Protein AF-A0A8J8FS14-F1 (afdb_monomer)

pLDDT: mean 73.99, std 25.63, range [26.72, 97.88]

Nearest PDB structures (foldseek):
  7yjm-assembly1_B  TM=4.238E-01  e=2.319E-01  Arabidopsis thaliana
  2cz4-assembly1_C  TM=5.062E-01  e=7.906E-01  Thermus thermophilus HB8
  2fy1-assembly1_A  TM=3.624E-01  e=6.186E-01  Homo sapiens
  7yjn-assembly1_B  TM=3.911E-01  e=4.282E-01  Arabidopsis thaliana
  7yjo-assembly1_B  TM=3.186E-01  e=5.147E-01  Arabidopsis thaliana

Mean predicted aligned error: 17.54 Å

Radius of gyration: 36.09 Å; Cα contacts (8 Å, |Δi|>4): 323; chains: 1; bounding box: 55×85×102 Å

Solvent-accessible surface area (backbone atoms only — not comparable to full-atom values): 15864 Å² total; per-residue (Å²): 142,72,80,63,49,80,47,80,48,78,85,54,89,53,24,76,79,54,45,50,70,30,64,95,46,92,59,44,28,16,38,40,29,23,36,99,42,26,26,65,32,71,44,76,50,46,46,48,70,38,74,50,63,48,91,47,44,36,30,36,37,40,41,35,48,53,59,47,50,71,74,70,67,66,52,74,70,40,76,57,84,91,69,84,70,52,72,68,56,52,49,49,53,51,52,52,52,50,34,53,44,40,51,53,48,47,52,51,51,52,56,47,36,73,72,70,69,55,56,55,45,75,46,72,42,86,88,81,35,44,34,37,32,26,60,87,38,30,64,62,53,50,50,52,48,41,70,75,51,39,85,27,42,46,77,43,84,39,75,50,96,87,51,99,54,83,74,21,37,33,52,42,77,71,32,64,65,60,48,53,54,51,68,75,62,66,68,77,82,79,71,86,78,78,84,75,83,80,74,87,83,84,80,85,81,90,83,87,83,84,88,84,86,88,87,84,89,85,90,83,90,85,88,84,89,81,89,82,88,83,86,85,90,87,78,89,88,85,86,86,90,84,89,84,90,89,82,91,134

Secondary structure (DSSP, 8-state):
----EEEE----S-GGGG-EE-TT-SS-EEEEEEETTEEEEEEEEE-TT-EE--SS--SEEEEEETTHHHHHT--TT-B---PPPPHHHHHHHHHHHHHHHHHHHHHHHHHHHHHHT--EEEEE-TTT--EEEEETTHHHHHHHHHHHHGGGEEEEEE--TTSSSS-EEEEEES-HHHHHHHHTT------------PPP-------------------------------------------------

Sequence (249 aa):
DGEGLVLVTPPTDNRWRCCIHTFFMRFPIDVLFVREGEVVDLVEGLKPWRFYVPDEPAEIIVELPEGTVESTGTEVGDRIDVVKGSLDSELAVRILNRKLVTRKLANAIMSALVKSGLQGEVYYNKDTGCIHIAGEDKYIVADTIKEVFGDAVEVIEGRAKMLTDDHSLVVIVKDAHSVMKQLGQVKPARKLVHRQEPKPVRWGRSRGGKGTDESGGKTEEGGGSAEGRGSDDNRRERGGNGRSSGGNE

Structure (mmCIF, N/CA/C/O backbone):
data_AF-A0A8J8FS14-F1
#
_entry.id   AF-A0A8J8FS14-F1
#
loop_
_atom_site.group_PDB
_atom_site.id
_atom_site.type_symbol
_atom_site.label_atom_id
_atom_site.label_alt_id
_atom_site.label_comp_id
_atom_site.label_asym_id
_atom_site.label_entity_id
_atom_site.label_seq_id
_atom_site.pdbx_PDB_ins_code
_atom_site.Cartn_x
_atom_site.Cartn_y
_atom_site.Cartn_z
_atom_site.occupancy
_atom_site.B_iso_or_equiv
_atom_site.auth_seq_id
_atom_site.auth_comp_id
_atom_site.auth_asym_id
_atom_site.auth_atom_id
_atom_site.pdbx_PDB_model_num
ATOM 1 N N . ASP A 1 1 ? -3.705 5.579 -16.703 1.00 44.53 1 ASP A N 1
ATOM 2 C CA . ASP A 1 1 ? -3.697 5.854 -15.249 1.00 44.53 1 ASP A CA 1
ATOM 3 C C . ASP A 1 1 ? -3.412 4.572 -14.482 1.00 44.53 1 ASP A C 1
ATOM 5 O O . ASP A 1 1 ? -4.330 3.896 -14.033 1.00 44.53 1 ASP A O 1
ATOM 9 N N . GLY A 1 2 ? -2.142 4.173 -14.426 1.00 64.62 2 GLY A N 1
ATOM 10 C CA . GLY A 1 2 ? -1.715 2.950 -13.747 1.00 64.62 2 GLY A CA 1
ATOM 11 C C . GLY A 1 2 ? -0.897 3.305 -12.515 1.00 64.62 2 GLY A C 1
ATOM 12 O O . GLY A 1 2 ? 0.130 3.966 -12.634 1.00 64.62 2 GLY A O 1
ATOM 13 N N . GLU A 1 3 ? -1.356 2.901 -11.331 1.00 79.38 3 GLU A N 1
ATOM 14 C CA . GLU A 1 3 ? -0.493 2.875 -10.148 1.00 79.38 3 GLU A CA 1
ATOM 15 C C . GLU A 1 3 ? 0.554 1.768 -10.341 1.00 79.38 3 GLU A C 1
ATOM 17 O O . GLU A 1 3 ? 0.212 0.659 -10.750 1.00 79.38 3 GLU A O 1
ATOM 22 N N . GLY A 1 4 ? 1.820 2.067 -10.051 1.00 86.25 4 GLY A N 1
ATOM 23 C CA . GLY A 1 4 ? 2.944 1.147 -10.220 1.00 86.25 4 GLY A CA 1
ATOM 24 C C . GLY A 1 4 ? 3.982 1.301 -9.111 1.00 86.25 4 GLY A C 1
ATOM 25 O O . GLY A 1 4 ? 3.875 2.192 -8.261 1.00 86.25 4 GLY A O 1
ATOM 26 N N . LEU A 1 5 ? 4.987 0.429 -9.108 1.00 91.25 5 LEU A N 1
ATOM 27 C CA . LEU A 1 5 ? 6.090 0.462 -8.148 1.00 91.25 5 LEU A CA 1
ATOM 28 C C . LEU A 1 5 ? 7.389 0.839 -8.856 1.00 91.25 5 LEU A C 1
ATOM 30 O O . LEU A 1 5 ? 7.742 0.254 -9.871 1.00 91.25 5 LEU A O 1
ATOM 34 N N . VAL A 1 6 ? 8.123 1.794 -8.285 1.00 92.00 6 VAL A N 1
ATOM 35 C CA . VAL A 1 6 ? 9.467 2.157 -8.746 1.00 92.00 6 VAL A CA 1
ATOM 36 C C . VAL A 1 6 ? 10.481 1.614 -7.748 1.00 92.00 6 VAL A C 1
ATOM 38 O O . VAL A 1 6 ? 10.517 2.039 -6.590 1.00 92.00 6 VAL A O 1
ATOM 41 N N . LEU A 1 7 ? 11.310 0.675 -8.193 1.00 92.69 7 LEU A N 1
ATOM 42 C CA . LEU A 1 7 ? 12.431 0.138 -7.431 1.00 92.69 7 LEU A CA 1
ATOM 43 C C . LEU A 1 7 ? 13.712 0.820 -7.904 1.00 92.69 7 LEU A C 1
ATOM 45 O O . LEU A 1 7 ? 14.080 0.720 -9.070 1.00 92.69 7 LEU A O 1
ATOM 49 N N . VAL A 1 8 ? 14.403 1.501 -6.991 1.00 92.00 8 VAL A N 1
ATOM 50 C CA . VAL A 1 8 ? 15.691 2.144 -7.277 1.00 92.00 8 VAL A CA 1
ATOM 51 C C . VAL A 1 8 ? 16.803 1.287 -6.695 1.00 92.00 8 VAL A C 1
ATOM 53 O O . VAL A 1 8 ? 16.823 1.005 -5.493 1.00 92.00 8 VAL A O 1
ATOM 56 N N . THR A 1 9 ? 17.735 0.874 -7.545 1.00 86.38 9 THR A N 1
ATOM 57 C CA . THR A 1 9 ? 18.894 0.068 -7.166 1.00 86.38 9 THR A CA 1
ATOM 58 C C . THR A 1 9 ? 20.182 0.888 -7.304 1.00 86.38 9 THR A C 1
ATOM 60 O O . THR A 1 9 ? 20.254 1.785 -8.142 1.00 86.38 9 THR A O 1
ATOM 63 N N . PRO A 1 10 ? 21.218 0.643 -6.476 1.00 87.06 10 PRO A N 1
ATOM 64 C CA . PRO A 1 10 ? 22.504 1.312 -6.653 1.00 87.06 10 PRO A CA 1
ATOM 65 C C . PRO A 1 10 ? 23.131 0.953 -8.011 1.00 87.06 10 PRO A C 1
ATOM 67 O O . PRO A 1 10 ? 23.118 -0.241 -8.339 1.00 87.06 10 PRO A O 1
ATOM 70 N N . PRO A 1 11 ? 23.751 1.916 -8.725 1.00 83.88 11 PRO A N 1
ATOM 71 C CA . PRO A 1 11 ? 24.381 1.677 -10.021 1.00 83.88 11 PRO A CA 1
ATOM 72 C C . PRO A 1 11 ? 25.331 0.482 -10.003 1.00 83.88 11 PRO A C 1
ATOM 74 O O . PRO A 1 11 ? 26.133 0.305 -9.077 1.00 83.88 11 PRO A O 1
ATOM 77 N N . THR A 1 12 ? 25.215 -0.379 -11.009 1.00 86.19 12 THR A N 1
ATOM 78 C CA . THR A 1 12 ? 25.999 -1.608 -11.114 1.00 86.19 12 THR A CA 1
ATOM 79 C C . THR A 1 12 ? 26.010 -2.119 -12.546 1.00 86.19 12 THR A C 1
ATOM 81 O O . THR A 1 12 ? 24.987 -2.097 -13.215 1.00 86.19 12 THR A O 1
ATOM 84 N N . ASP A 1 13 ? 27.143 -2.665 -12.984 1.00 89.50 13 ASP A N 1
ATOM 85 C CA . ASP A 1 13 ? 27.244 -3.347 -14.282 1.00 89.50 13 ASP A CA 1
ATOM 86 C C . ASP A 1 13 ? 26.810 -4.823 -14.218 1.00 89.50 13 ASP A C 1
ATOM 88 O O . ASP A 1 13 ? 26.904 -5.560 -15.196 1.00 89.50 13 ASP A O 1
ATOM 92 N N . ASN A 1 14 ? 26.348 -5.299 -13.057 1.00 91.94 14 ASN A N 1
ATOM 93 C CA . ASN A 1 14 ? 25.894 -6.673 -12.891 1.00 91.94 14 ASN A CA 1
ATOM 94 C C . ASN A 1 14 ? 24.368 -6.772 -13.034 1.00 91.94 14 ASN A C 1
ATOM 96 O O . ASN A 1 14 ? 23.641 -6.564 -12.059 1.00 91.94 14 ASN A O 1
ATOM 100 N N . ARG A 1 15 ? 23.898 -7.195 -14.216 1.00 91.94 15 ARG A N 1
ATOM 101 C CA . ARG A 1 15 ? 22.467 -7.374 -14.540 1.00 91.94 15 ARG A CA 1
ATOM 102 C C . ARG A 1 15 ? 21.699 -8.321 -13.608 1.00 91.94 15 ARG A C 1
ATOM 104 O O . ARG A 1 15 ? 20.487 -8.230 -13.471 1.00 91.94 15 ARG A O 1
ATOM 111 N N . TRP A 1 16 ? 22.382 -9.211 -12.887 1.00 91.62 16 TRP A N 1
ATOM 112 C CA . TRP A 1 16 ? 21.721 -10.080 -11.905 1.00 91.62 16 TRP A CA 1
ATOM 113 C C . TRP A 1 16 ? 21.220 -9.320 -10.672 1.00 91.62 16 TRP A C 1
ATOM 115 O O . TRP A 1 16 ? 20.347 -9.813 -9.960 1.00 91.62 16 TRP A O 1
ATOM 125 N N . ARG A 1 17 ? 21.756 -8.123 -10.395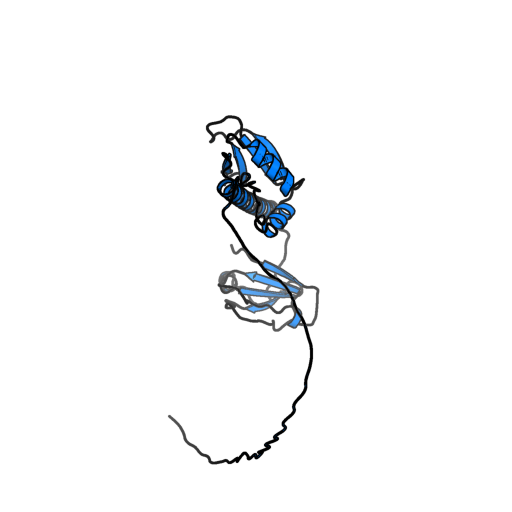 1.00 90.50 17 ARG A N 1
ATOM 126 C CA . ARG A 1 17 ? 21.334 -7.306 -9.245 1.00 90.50 17 ARG A CA 1
ATOM 127 C C . ARG A 1 17 ? 20.000 -6.595 -9.465 1.00 90.50 17 ARG A C 1
ATOM 129 O O . ARG A 1 17 ? 19.389 -6.201 -8.478 1.00 90.50 17 ARG A O 1
ATOM 136 N N . CYS A 1 18 ? 19.554 -6.470 -10.711 1.00 92.69 18 CYS A N 1
ATOM 137 C CA . CYS A 1 18 ? 18.253 -5.919 -11.083 1.00 92.69 18 CYS A CA 1
ATOM 138 C C . CYS A 1 18 ? 17.264 -7.012 -11.521 1.00 92.69 18 CYS A C 1
ATOM 140 O O . CYS A 1 18 ? 16.293 -6.725 -12.208 1.00 92.69 18 CYS A O 1
ATOM 142 N N . CYS A 1 19 ? 17.480 -8.272 -11.128 1.00 93.19 19 CYS A N 1
ATOM 143 C CA . CYS A 1 19 ? 16.496 -9.319 -11.382 1.00 93.19 19 CYS A CA 1
ATOM 144 C C . CYS A 1 19 ? 15.209 -9.104 -10.576 1.00 93.19 19 CYS A C 1
ATOM 146 O O . CYS A 1 19 ? 15.226 -8.600 -9.450 1.00 93.19 19 CYS A O 1
ATOM 148 N N . ILE A 1 20 ? 14.099 -9.562 -11.143 1.00 95.00 20 ILE A N 1
ATOM 149 C CA . ILE A 1 20 ? 12.787 -9.537 -10.505 1.00 95.00 20 ILE A CA 1
ATOM 150 C C . ILE A 1 20 ? 12.212 -10.942 -10.417 1.00 95.00 20 ILE A C 1
ATOM 152 O O . ILE A 1 20 ? 12.486 -11.823 -11.238 1.00 95.00 20 ILE A O 1
ATOM 156 N N . HIS A 1 21 ? 11.357 -11.146 -9.423 1.00 94.94 21 HIS A N 1
ATOM 157 C CA . HIS A 1 21 ? 10.536 -12.338 -9.332 1.00 94.94 21 HIS A CA 1
ATOM 158 C C . HIS A 1 21 ? 9.084 -11.959 -9.080 1.00 94.94 21 HIS A C 1
ATOM 160 O O . HIS A 1 21 ? 8.784 -11.056 -8.306 1.00 94.94 21 HIS A O 1
ATOM 166 N N . THR A 1 22 ? 8.169 -12.749 -9.619 1.00 95.62 22 THR A N 1
ATOM 167 C CA . THR A 1 22 ? 6.728 -12.629 -9.364 1.00 95.62 22 THR A CA 1
ATOM 168 C C . THR A 1 22 ? 6.224 -13.756 -8.454 1.00 95.62 22 THR A C 1
ATOM 170 O O . THR A 1 22 ? 5.056 -14.157 -8.502 1.00 95.62 22 THR A O 1
ATOM 173 N N . PHE A 1 23 ? 7.100 -14.329 -7.615 1.00 96.50 23 PHE A N 1
ATOM 174 C CA . PHE A 1 23 ? 6.690 -15.289 -6.586 1.00 96.50 23 PHE A CA 1
ATOM 175 C C . PHE A 1 23 ? 5.648 -14.661 -5.654 1.00 96.50 23 PHE A C 1
ATOM 177 O O . PHE A 1 23 ? 5.743 -13.491 -5.298 1.00 96.50 23 PHE A O 1
ATOM 184 N N . PHE A 1 24 ? 4.650 -15.453 -5.255 1.00 93.81 24 PHE A N 1
ATOM 185 C CA . PHE A 1 24 ? 3.531 -15.031 -4.397 1.00 93.81 24 PHE A CA 1
ATOM 186 C C . PHE A 1 24 ? 2.563 -13.996 -5.004 1.00 93.81 24 PHE A C 1
ATOM 188 O O . PHE A 1 24 ? 1.577 -13.645 -4.353 1.00 93.81 24 PHE A O 1
ATOM 195 N N . MET A 1 25 ? 2.773 -13.556 -6.248 1.00 94.06 25 MET A N 1
ATOM 196 C CA . MET A 1 25 ? 1.808 -12.724 -6.971 1.00 94.06 25 MET A CA 1
ATOM 197 C C . MET A 1 25 ? 0.657 -13.570 -7.529 1.00 94.06 25 MET A C 1
ATOM 199 O O . MET A 1 25 ? 0.777 -14.780 -7.730 1.00 94.06 25 MET A O 1
ATOM 203 N N . ARG A 1 26 ? -0.495 -12.933 -7.764 1.00 95.62 26 ARG A N 1
ATOM 204 C CA . ARG A 1 26 ? -1.699 -13.570 -8.339 1.00 95.62 26 ARG A CA 1
ATOM 205 C C . ARG A 1 26 ? -2.114 -12.976 -9.685 1.00 95.62 26 ARG A C 1
ATOM 207 O O . ARG A 1 26 ? -3.089 -13.443 -10.261 1.00 95.62 26 ARG A O 1
ATOM 214 N N . PHE A 1 27 ? -1.403 -11.958 -10.147 1.00 94.56 27 PHE A N 1
ATOM 215 C CA . PHE A 1 27 ? -1.669 -11.222 -11.374 1.00 94.56 27 PHE A CA 1
ATOM 216 C C . PHE A 1 27 ? -0.342 -10.978 -12.113 1.00 94.56 27 PHE A C 1
ATOM 218 O O . PHE A 1 27 ? 0.700 -10.925 -11.451 1.00 94.56 27 PHE A O 1
ATOM 225 N N . PRO A 1 28 ? -0.365 -10.921 -13.452 1.00 96.81 28 PRO A N 1
ATOM 226 C CA . PRO A 1 28 ? 0.782 -10.519 -14.261 1.00 96.81 28 PRO A CA 1
ATOM 227 C C . PRO A 1 28 ? 1.050 -9.012 -14.148 1.00 96.81 28 PRO A C 1
ATOM 229 O O . PRO A 1 28 ? 0.157 -8.249 -13.776 1.00 96.81 28 PRO A O 1
ATOM 232 N N . ILE A 1 29 ? 2.274 -8.601 -14.468 1.00 96.75 29 ILE A N 1
ATOM 233 C CA . ILE A 1 29 ? 2.701 -7.196 -14.491 1.00 96.75 29 ILE A CA 1
ATOM 234 C C . ILE A 1 29 ? 3.527 -6.915 -15.739 1.00 96.75 29 ILE A C 1
ATOM 236 O O . ILE A 1 29 ? 4.225 -7.807 -16.218 1.00 96.75 29 ILE A O 1
ATOM 240 N N . ASP A 1 30 ? 3.498 -5.680 -16.214 1.00 97.38 30 ASP A N 1
ATOM 241 C CA . ASP A 1 30 ? 4.519 -5.202 -17.140 1.00 97.38 30 ASP A CA 1
ATOM 242 C C . ASP A 1 30 ? 5.700 -4.660 -16.334 1.00 97.38 30 ASP A C 1
ATOM 244 O O . ASP A 1 30 ? 5.512 -4.127 -15.235 1.00 97.38 30 ASP A O 1
ATOM 248 N N . VAL A 1 31 ? 6.920 -4.784 -16.854 1.00 97.44 31 VAL A N 1
ATOM 249 C CA . VAL A 1 31 ? 8.108 -4.243 -16.190 1.00 97.44 31 VAL A CA 1
ATOM 250 C C . VAL A 1 31 ? 9.028 -3.547 -17.174 1.00 97.44 31 VAL A C 1
ATOM 252 O O . VAL A 1 31 ? 9.361 -4.108 -18.212 1.00 97.44 31 VAL A O 1
ATOM 255 N N . LEU A 1 32 ? 9.475 -2.348 -16.803 1.00 97.38 32 LEU A N 1
ATOM 256 C CA . LEU A 1 32 ? 10.505 -1.592 -17.509 1.00 97.38 32 LEU A CA 1
ATOM 257 C C . LEU A 1 32 ? 11.802 -1.601 -16.702 1.00 97.38 32 LEU A C 1
ATOM 259 O O . LEU A 1 32 ? 11.791 -1.354 -15.493 1.00 97.38 32 LEU A O 1
ATOM 263 N N . PHE A 1 33 ? 12.919 -1.825 -17.380 1.00 97.19 33 PHE A N 1
ATOM 264 C CA . PHE A 1 33 ? 14.265 -1.718 -16.834 1.00 97.19 33 PHE A CA 1
ATOM 265 C C . PHE A 1 33 ? 14.928 -0.483 -17.426 1.00 97.19 33 PHE A C 1
ATOM 267 O O . PHE A 1 33 ? 15.013 -0.341 -18.641 1.00 97.19 33 PHE A O 1
ATOM 274 N N . VAL A 1 34 ? 15.386 0.422 -16.566 1.00 95.81 34 VAL A N 1
ATOM 275 C CA . VAL A 1 34 ? 15.867 1.746 -16.964 1.00 95.81 34 VAL A CA 1
ATOM 276 C C . VAL A 1 34 ? 17.275 1.981 -16.435 1.00 95.81 34 VAL A C 1
ATOM 278 O O . VAL A 1 34 ? 17.551 1.766 -15.249 1.00 95.81 34 VAL A O 1
ATOM 281 N N . ARG A 1 35 ? 18.162 2.472 -17.298 1.00 94.88 35 ARG A N 1
ATOM 282 C CA . ARG A 1 35 ? 19.535 2.871 -16.967 1.00 94.88 35 ARG A CA 1
ATOM 283 C C . ARG A 1 35 ? 19.796 4.258 -17.529 1.00 94.88 35 ARG A C 1
ATOM 285 O O . ARG A 1 35 ? 19.468 4.514 -18.678 1.00 94.88 35 ARG A O 1
ATOM 292 N N . GLU A 1 36 ? 20.344 5.163 -16.716 1.00 92.94 36 GLU A N 1
ATOM 293 C CA . GLU A 1 36 ? 20.643 6.542 -17.149 1.00 92.94 36 GLU A CA 1
ATOM 294 C C . GLU A 1 36 ? 19.432 7.276 -17.778 1.00 92.94 36 GLU A C 1
ATOM 296 O O . GLU A 1 36 ? 19.572 8.169 -18.617 1.00 92.94 36 GLU A O 1
ATOM 301 N N . GLY A 1 37 ? 18.221 6.907 -17.343 1.00 92.19 37 GLY A N 1
ATOM 302 C CA . GLY A 1 37 ? 16.961 7.457 -17.841 1.00 92.19 37 GLY A CA 1
ATOM 303 C C . GLY A 1 37 ? 16.477 6.870 -19.169 1.00 92.19 37 GLY A C 1
ATOM 304 O O . GLY A 1 37 ? 15.520 7.401 -19.714 1.00 92.19 37 GLY A O 1
ATOM 305 N N . GLU A 1 38 ? 17.091 5.810 -19.692 1.00 96.50 38 GLU A N 1
ATOM 306 C CA . GLU A 1 38 ? 16.685 5.112 -20.919 1.00 96.50 38 GLU A CA 1
ATOM 307 C C . GLU A 1 38 ? 16.178 3.697 -20.608 1.00 96.50 38 GLU A C 1
ATOM 309 O O . GLU A 1 38 ? 16.756 3.006 -19.767 1.00 96.50 38 GLU A O 1
ATOM 314 N N . VAL A 1 39 ? 15.096 3.263 -21.260 1.00 97.62 39 VAL A N 1
ATOM 315 C CA . VAL A 1 39 ? 14.567 1.896 -21.180 1.00 97.62 39 VAL A CA 1
ATOM 316 C C . VAL A 1 39 ? 15.540 0.966 -21.893 1.00 97.62 39 VAL A C 1
ATOM 318 O O . VAL A 1 39 ? 15.645 0.991 -23.114 1.00 97.62 39 VAL A O 1
ATOM 321 N N . VAL A 1 40 ? 16.248 0.138 -21.132 1.00 96.88 40 VAL A N 1
ATOM 322 C CA . VAL A 1 40 ? 17.243 -0.806 -21.662 1.00 96.88 40 VAL A CA 1
ATOM 323 C C . VAL A 1 40 ? 16.677 -2.204 -21.887 1.00 96.88 40 VAL A C 1
ATOM 325 O O . VAL A 1 40 ? 17.242 -2.974 -22.654 1.00 96.88 40 VAL A O 1
ATOM 328 N N . ASP A 1 41 ? 15.573 -2.534 -21.219 1.00 97.75 41 ASP A N 1
ATOM 329 C CA . ASP A 1 41 ? 14.838 -3.786 -21.394 1.00 97.75 41 ASP A CA 1
ATOM 330 C C . ASP A 1 41 ? 13.393 -3.605 -20.900 1.00 97.75 41 ASP A C 1
ATOM 332 O O . ASP A 1 41 ? 13.116 -2.747 -20.053 1.00 97.75 41 ASP A O 1
ATOM 336 N N . LEU A 1 42 ? 12.465 -4.415 -21.403 1.00 97.50 42 LEU A N 1
ATOM 337 C CA . LEU A 1 42 ? 11.085 -4.457 -20.936 1.00 97.50 42 LEU A CA 1
ATOM 338 C C . LEU A 1 42 ? 10.475 -5.851 -21.084 1.00 97.50 42 LEU A C 1
ATOM 340 O O . LEU A 1 42 ? 10.852 -6.638 -21.948 1.00 97.50 42 LEU A O 1
ATOM 344 N N . VAL A 1 43 ? 9.493 -6.153 -20.238 1.00 97.50 43 VAL A N 1
ATOM 345 C CA . VAL A 1 43 ? 8.704 -7.383 -20.333 1.00 97.50 43 VAL A CA 1
ATOM 346 C C . VAL A 1 43 ? 7.229 -7.082 -20.119 1.00 97.50 43 VAL A C 1
ATOM 348 O O . VAL A 1 43 ? 6.831 -6.547 -19.087 1.00 97.50 43 VAL A O 1
ATOM 351 N N . GLU A 1 44 ? 6.412 -7.464 -21.093 1.00 97.25 44 GLU A N 1
ATOM 352 C CA . GLU A 1 44 ? 4.957 -7.347 -21.035 1.00 97.25 44 GLU A CA 1
ATOM 353 C C . GLU A 1 44 ? 4.337 -8.604 -20.413 1.00 97.25 44 GLU A C 1
ATOM 355 O O . GLU A 1 44 ? 4.744 -9.736 -20.707 1.00 97.25 44 GLU A O 1
ATOM 360 N N . GLY A 1 45 ? 3.345 -8.424 -19.541 1.00 96.81 45 GLY A N 1
ATOM 361 C CA . GLY A 1 45 ? 2.546 -9.515 -18.984 1.00 96.81 45 GLY A CA 1
ATOM 362 C C . GLY A 1 45 ? 3.364 -10.595 -18.263 1.00 96.81 45 GLY A C 1
ATOM 363 O O . GLY A 1 45 ? 3.069 -11.794 -18.379 1.00 96.81 45 GLY A O 1
ATOM 364 N N . LEU A 1 46 ? 4.399 -10.210 -17.506 1.00 97.44 46 LEU A N 1
ATOM 365 C CA . LEU A 1 46 ? 5.221 -11.131 -16.725 1.00 97.44 46 LEU A CA 1
ATOM 366 C C . LEU A 1 46 ? 4.350 -11.891 -15.720 1.00 97.44 46 LEU A C 1
ATOM 368 O O . LEU A 1 46 ? 3.918 -11.377 -14.687 1.00 97.44 46 LEU A O 1
ATOM 372 N N . LYS A 1 47 ? 4.094 -13.161 -16.038 1.00 97.88 47 LYS A N 1
ATOM 373 C CA . LYS A 1 47 ? 3.146 -14.005 -15.305 1.00 97.88 47 LYS A CA 1
ATOM 374 C C . LYS A 1 47 ? 3.589 -14.259 -13.860 1.00 97.88 47 LYS A C 1
ATOM 376 O O . LYS A 1 47 ? 4.789 -14.280 -13.586 1.00 97.88 47 LYS A O 1
ATOM 381 N N . PRO A 1 48 ? 2.647 -14.561 -12.947 1.00 97.56 48 PRO A N 1
ATOM 382 C CA . PRO A 1 48 ? 2.961 -15.052 -11.610 1.00 97.56 48 PRO A CA 1
ATOM 383 C C . PRO A 1 48 ? 3.924 -16.242 -11.601 1.00 97.56 48 PRO A C 1
ATOM 385 O O . PRO A 1 48 ? 3.899 -17.082 -12.504 1.00 97.56 48 PRO A O 1
ATOM 388 N N . TRP A 1 49 ? 4.705 -16.360 -10.525 1.00 97.25 49 TRP A N 1
ATOM 389 C CA . TRP A 1 49 ? 5.662 -17.454 -10.304 1.00 97.25 49 TRP A CA 1
ATOM 390 C C . TRP A 1 49 ? 6.778 -17.544 -11.353 1.00 97.25 49 TRP A C 1
ATOM 392 O O . TRP A 1 49 ? 7.266 -18.631 -11.677 1.00 97.25 49 TRP A O 1
ATOM 402 N N . ARG A 1 50 ? 7.187 -16.394 -11.886 1.00 97.62 50 ARG A N 1
ATOM 403 C CA . ARG A 1 50 ? 8.299 -16.258 -12.824 1.00 97.62 50 ARG A CA 1
ATOM 404 C C . ARG A 1 50 ? 9.456 -15.502 -12.198 1.00 97.62 50 ARG A C 1
ATOM 406 O O . ARG A 1 50 ? 9.327 -14.837 -11.174 1.00 97.62 50 ARG A O 1
ATOM 413 N N . PHE A 1 51 ? 10.598 -15.663 -12.841 1.00 96.06 51 PHE A N 1
ATOM 414 C CA . PHE A 1 51 ? 11.827 -14.955 -12.558 1.00 96.06 51 PHE A CA 1
ATOM 415 C C . PHE A 1 51 ? 12.306 -14.362 -13.877 1.00 96.06 51 PHE A C 1
ATOM 417 O O . PHE A 1 51 ? 12.247 -15.054 -14.897 1.00 96.06 51 PHE A O 1
ATOM 424 N N . TYR A 1 52 ? 12.739 -13.108 -13.852 1.00 97.19 52 TYR A N 1
ATOM 425 C CA . TYR A 1 52 ? 13.242 -12.410 -15.026 1.00 97.19 52 TYR A CA 1
ATOM 426 C C . TYR A 1 52 ? 14.527 -11.668 -14.671 1.00 97.19 52 TYR A C 1
ATOM 428 O O . TYR A 1 52 ? 14.643 -11.064 -13.602 1.00 97.19 52 TYR A O 1
ATOM 436 N N . VAL A 1 53 ? 15.501 -11.752 -15.568 1.00 96.62 53 VAL A N 1
ATOM 437 C CA . VAL A 1 53 ? 16.779 -11.049 -15.470 1.00 96.62 53 VAL A CA 1
ATOM 438 C C . VAL A 1 53 ? 16.884 -10.221 -16.730 1.00 96.62 53 VAL A C 1
ATOM 440 O O . VAL A 1 53 ? 16.811 -10.825 -17.800 1.00 96.62 53 VAL A O 1
ATOM 443 N N . PRO A 1 54 ? 17.063 -8.900 -16.617 1.00 95.88 54 PRO A N 1
ATOM 444 C CA . PRO A 1 54 ? 17.148 -8.075 -17.799 1.00 95.88 54 PRO A CA 1
ATOM 445 C C . PRO A 1 54 ? 18.409 -8.376 -18.600 1.00 95.88 54 PRO A C 1
ATOM 447 O O . PRO A 1 54 ? 19.411 -8.876 -18.062 1.00 95.88 54 PRO A O 1
ATOM 450 N N . ASP A 1 55 ? 18.354 -8.091 -19.894 1.00 93.19 55 ASP A N 1
ATOM 451 C CA . ASP A 1 55 ? 19.493 -8.288 -20.791 1.00 93.19 55 ASP A CA 1
ATOM 452 C C . ASP A 1 55 ? 20.642 -7.320 -20.478 1.00 93.19 55 ASP A C 1
ATOM 454 O O . ASP A 1 55 ? 21.807 -7.729 -20.474 1.00 93.19 55 ASP A O 1
ATOM 458 N N . GLU A 1 56 ? 20.312 -6.096 -20.066 1.00 92.94 56 GLU A N 1
ATOM 459 C CA . GLU A 1 56 ? 21.252 -5.063 -19.627 1.00 92.94 56 GLU A CA 1
ATOM 460 C C . GLU A 1 56 ? 21.080 -4.725 -18.131 1.00 92.94 56 GLU A C 1
ATOM 462 O O . GLU A 1 56 ? 19.993 -4.879 -17.563 1.00 92.94 56 GLU A O 1
ATOM 467 N N . PRO A 1 57 ? 22.135 -4.256 -17.439 1.00 94.31 57 PRO A N 1
ATOM 468 C CA . PRO A 1 57 ? 22.000 -3.731 -16.087 1.00 94.31 57 PRO A CA 1
ATOM 469 C C . PRO A 1 57 ? 21.068 -2.517 -16.052 1.00 94.31 57 PRO A C 1
ATOM 471 O O . PRO A 1 57 ? 21.097 -1.679 -16.947 1.00 94.31 57 PRO A O 1
ATOM 474 N N . ALA A 1 58 ? 20.289 -2.393 -14.981 1.00 94.81 58 ALA A N 1
ATOM 475 C CA . ALA A 1 58 ? 19.352 -1.295 -14.782 1.00 94.81 58 ALA A CA 1
ATOM 476 C C . ALA A 1 58 ? 19.512 -0.687 -13.391 1.00 94.81 58 ALA A C 1
ATOM 478 O O . ALA A 1 58 ? 19.870 -1.371 -12.431 1.00 94.81 58 ALA A O 1
ATOM 479 N N . GLU A 1 59 ? 19.226 0.605 -13.291 1.00 94.62 59 GLU A N 1
ATOM 480 C CA . GLU A 1 59 ? 19.281 1.384 -12.051 1.00 94.62 59 GLU A CA 1
ATOM 481 C C . GLU A 1 59 ? 17.881 1.587 -11.473 1.00 94.62 59 GLU A C 1
ATOM 483 O O . GLU A 1 59 ? 17.707 1.668 -10.255 1.00 94.62 59 GLU A O 1
ATOM 488 N N . ILE A 1 60 ? 16.872 1.617 -12.343 1.00 95.00 60 ILE A N 1
ATOM 489 C CA . ILE A 1 60 ? 15.467 1.785 -11.995 1.00 95.00 60 ILE A CA 1
ATOM 490 C C . ILE A 1 60 ? 14.671 0.646 -12.634 1.00 95.00 60 ILE A C 1
ATOM 492 O O . ILE A 1 60 ? 14.858 0.324 -13.805 1.00 95.00 60 ILE A O 1
ATOM 496 N N . ILE A 1 61 ? 13.776 0.040 -11.859 1.00 96.19 61 ILE A N 1
ATOM 497 C CA . ILE A 1 61 ? 12.827 -0.972 -12.327 1.00 96.19 61 ILE A CA 1
ATOM 498 C C . ILE A 1 61 ? 11.425 -0.428 -12.064 1.00 96.19 61 ILE A C 1
ATOM 500 O O . ILE A 1 61 ? 11.115 -0.061 -10.927 1.00 96.19 61 ILE A O 1
ATOM 504 N N . VAL A 1 62 ? 10.596 -0.346 -13.101 1.00 95.69 62 VAL A N 1
ATOM 505 C CA . VAL A 1 62 ? 9.227 0.177 -13.015 1.00 95.69 62 VAL A CA 1
ATOM 506 C C . VAL A 1 62 ? 8.252 -0.970 -13.230 1.00 95.69 62 VAL A C 1
ATOM 508 O O . VAL A 1 62 ? 8.117 -1.462 -14.345 1.00 95.69 62 VAL A O 1
ATOM 511 N N . GLU A 1 63 ? 7.581 -1.400 -12.165 1.00 96.25 63 GLU A N 1
ATOM 512 C CA . GLU A 1 63 ? 6.498 -2.383 -12.229 1.00 96.25 63 GLU A CA 1
ATOM 513 C C . GLU A 1 63 ? 5.176 -1.670 -12.513 1.00 96.25 63 GLU A C 1
ATOM 515 O O . GLU A 1 63 ? 4.792 -0.735 -11.801 1.00 96.25 63 GLU A O 1
ATOM 520 N N . LEU A 1 64 ? 4.467 -2.133 -13.536 1.00 95.50 64 LEU A N 1
ATOM 521 C CA . LEU A 1 64 ? 3.237 -1.541 -14.041 1.00 95.50 64 LEU A CA 1
ATOM 522 C C . LEU A 1 64 ? 2.132 -2.607 -14.140 1.00 95.50 64 LEU A C 1
ATOM 524 O O . LEU A 1 64 ? 2.419 -3.803 -14.252 1.00 95.50 64 LEU A O 1
ATOM 528 N N . PRO A 1 65 ? 0.849 -2.208 -14.111 1.00 95.88 65 PRO A N 1
ATOM 529 C CA . PRO A 1 65 ? -0.244 -3.107 -14.466 1.00 95.88 65 PRO A CA 1
ATOM 530 C C . PRO A 1 65 ? -0.040 -3.709 -15.866 1.00 95.88 65 PRO A C 1
ATOM 532 O O . PRO A 1 65 ? 0.440 -3.012 -16.758 1.00 95.88 65 PRO A O 1
ATOM 535 N N . GLU A 1 66 ? -0.429 -4.973 -16.061 1.00 95.75 66 GLU A N 1
ATOM 536 C CA . GLU A 1 66 ? -0.390 -5.631 -17.379 1.00 95.75 66 GLU A CA 1
ATOM 537 C C . GLU A 1 66 ? -1.118 -4.798 -18.448 1.00 95.75 66 GLU A C 1
ATOM 539 O O . GLU A 1 66 ? -2.219 -4.292 -18.205 1.00 95.75 66 GLU A O 1
ATOM 544 N N . GLY A 1 67 ? -0.501 -4.678 -19.626 1.00 94.88 67 GLY A N 1
ATOM 545 C CA . GLY A 1 67 ? -1.022 -3.925 -20.770 1.00 94.88 67 GLY A CA 1
ATOM 546 C C . GLY A 1 67 ? -0.725 -2.425 -20.723 1.00 94.88 67 GLY A C 1
ATOM 547 O O . GLY A 1 67 ? -1.164 -1.688 -21.606 1.00 94.88 67 GLY A O 1
ATOM 548 N N . THR A 1 68 ? 0.017 -1.946 -19.719 1.00 95.06 68 THR A N 1
ATOM 549 C CA . THR A 1 68 ? 0.446 -0.544 -19.672 1.00 95.06 68 THR A CA 1
ATOM 550 C C . THR A 1 68 ? 1.416 -0.253 -20.807 1.00 95.06 68 THR A C 1
ATOM 552 O O . THR A 1 68 ? 1.203 0.732 -21.507 1.00 95.06 68 THR A O 1
ATOM 555 N N . VAL A 1 69 ? 2.411 -1.118 -21.024 1.00 95.44 69 VAL A N 1
ATOM 556 C CA . VAL A 1 69 ? 3.445 -0.937 -22.060 1.00 95.44 69 VAL A CA 1
ATOM 557 C C . VAL A 1 69 ? 2.825 -0.893 -23.453 1.00 95.44 69 VAL A C 1
ATOM 559 O O . VAL A 1 69 ? 3.076 0.053 -24.198 1.00 95.44 69 VAL A O 1
ATOM 562 N N . GLU A 1 70 ? 1.935 -1.841 -23.759 1.00 95.12 70 GLU A N 1
ATOM 563 C CA . GLU A 1 70 ? 1.166 -1.852 -25.008 1.00 95.12 70 GLU A CA 1
ATOM 564 C C . GLU A 1 70 ? 0.339 -0.564 -25.164 1.00 95.12 70 GLU A C 1
ATOM 566 O O . GLU A 1 70 ? 0.355 0.074 -26.216 1.00 95.12 70 GLU A O 1
ATOM 571 N N . SER A 1 71 ? -0.362 -0.137 -24.106 1.00 94.38 71 SER A N 1
ATOM 572 C CA . SER A 1 71 ? -1.239 1.040 -24.166 1.00 94.38 71 SER A CA 1
ATOM 573 C C . SER A 1 71 ? -0.494 2.365 -24.347 1.00 94.38 71 SER A C 1
ATOM 575 O O . SER A 1 71 ? -1.048 3.301 -24.929 1.00 94.38 71 SER A O 1
ATOM 577 N N . THR A 1 72 ? 0.736 2.464 -23.836 1.00 93.19 72 THR A N 1
ATOM 578 C CA . THR A 1 72 ? 1.582 3.656 -23.966 1.00 93.19 72 THR A CA 1
ATOM 579 C C . THR A 1 72 ? 2.464 3.616 -25.207 1.00 93.19 72 THR A C 1
ATOM 581 O O . THR A 1 72 ? 2.991 4.661 -25.583 1.00 93.19 72 THR A O 1
ATOM 584 N N . GLY A 1 73 ? 2.609 2.449 -25.845 1.00 94.88 73 GLY A N 1
ATOM 585 C CA . GLY A 1 73 ? 3.536 2.237 -26.954 1.00 94.88 73 GLY A CA 1
ATOM 586 C C . GLY A 1 73 ? 4.993 2.415 -26.530 1.00 94.88 73 GLY A C 1
ATOM 587 O O . GLY A 1 73 ? 5.775 2.961 -27.298 1.00 94.88 73 GLY A O 1
ATOM 588 N N . THR A 1 74 ? 5.326 2.048 -25.289 1.00 95.88 74 THR A N 1
ATOM 589 C CA . THR A 1 74 ? 6.686 2.197 -24.757 1.00 95.88 74 THR A CA 1
ATOM 590 C C . THR A 1 74 ? 7.602 1.121 -25.322 1.00 95.88 74 THR A C 1
ATOM 592 O O . THR A 1 74 ? 7.276 -0.063 -25.265 1.00 95.88 74 THR A O 1
ATOM 595 N N . GLU A 1 75 ? 8.769 1.527 -25.811 1.00 97.25 75 GLU A N 1
ATOM 596 C CA . GLU A 1 75 ? 9.752 0.651 -26.448 1.00 97.25 75 GLU A CA 1
ATOM 597 C C . GLU A 1 75 ? 11.136 0.764 -25.782 1.00 97.25 75 GLU A C 1
ATOM 599 O O . GLU A 1 75 ? 11.436 1.694 -25.029 1.00 97.25 75 GLU A O 1
ATOM 604 N N . VAL A 1 76 ? 12.013 -0.208 -26.051 1.00 97.75 76 VAL A N 1
ATOM 605 C CA . VAL A 1 76 ? 13.430 -0.122 -25.660 1.00 97.75 76 VAL A CA 1
ATOM 606 C C . VAL A 1 76 ? 14.083 1.055 -26.392 1.00 97.75 76 VAL A C 1
ATOM 608 O O . VAL A 1 76 ? 13.927 1.204 -27.603 1.00 97.75 76 VAL A O 1
ATOM 611 N N . GLY A 1 77 ? 14.835 1.876 -25.658 1.00 96.88 77 GLY A N 1
ATOM 612 C CA . GLY A 1 77 ? 15.425 3.133 -26.126 1.00 96.88 77 GLY A CA 1
ATOM 613 C C . GLY A 1 77 ? 14.616 4.383 -25.760 1.00 96.88 77 GLY A C 1
ATOM 614 O O . GLY A 1 77 ? 15.127 5.500 -25.884 1.00 96.88 77 GLY A O 1
ATOM 615 N N . ASP A 1 78 ? 13.383 4.229 -25.268 1.00 97.12 78 ASP A N 1
ATOM 616 C CA . ASP A 1 78 ? 12.599 5.359 -24.768 1.00 97.12 78 ASP A CA 1
ATOM 617 C C . ASP A 1 78 ? 13.210 5.958 -23.501 1.00 97.12 78 ASP A C 1
ATOM 619 O O . ASP A 1 78 ? 13.841 5.273 -22.696 1.00 97.12 78 ASP A O 1
ATOM 623 N N . ARG A 1 79 ? 12.985 7.258 -23.279 1.00 95.00 79 ARG A N 1
ATOM 624 C CA . ARG A 1 79 ? 13.443 7.945 -22.066 1.00 95.00 79 ARG A CA 1
ATOM 625 C C . ARG A 1 79 ? 12.358 8.041 -21.003 1.00 95.00 79 ARG A C 1
ATOM 627 O O . ARG A 1 79 ? 11.221 8.406 -21.292 1.00 95.00 79 ARG A O 1
ATOM 634 N N . ILE A 1 80 ? 12.745 7.786 -19.755 1.00 90.56 80 ILE A N 1
ATOM 635 C CA . ILE A 1 80 ? 11.893 7.879 -18.570 1.00 90.56 80 ILE A CA 1
ATOM 636 C C . ILE A 1 80 ? 12.472 8.891 -17.587 1.00 90.56 80 ILE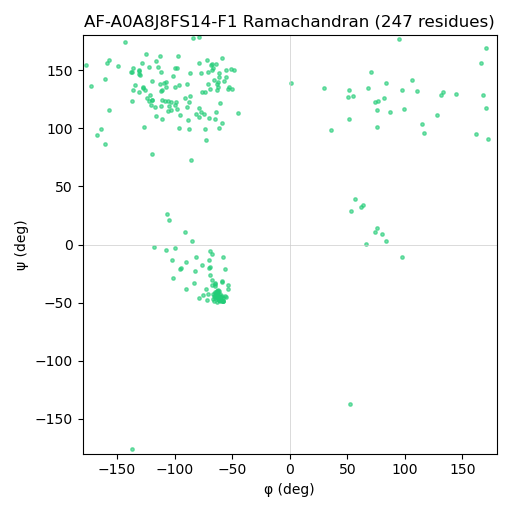 A C 1
ATOM 638 O O . ILE A 1 80 ? 13.562 8.708 -17.043 1.00 90.56 80 ILE A O 1
ATOM 642 N N . ASP A 1 81 ? 11.675 9.917 -17.292 1.00 86.62 81 ASP A N 1
ATOM 643 C CA . ASP A 1 81 ? 11.968 10.906 -16.260 1.00 86.62 81 ASP A CA 1
ATOM 644 C C . ASP A 1 81 ? 11.233 10.567 -14.959 1.00 86.62 81 ASP A C 1
ATOM 646 O O . ASP A 1 81 ? 10.002 10.604 -14.875 1.00 86.62 81 ASP A O 1
ATOM 650 N N . VAL A 1 82 ? 11.992 10.290 -13.897 1.00 83.62 82 VAL A N 1
ATOM 651 C CA . VAL A 1 82 ? 11.431 10.136 -12.549 1.00 83.62 82 VAL A CA 1
ATOM 652 C C . VAL A 1 82 ? 11.358 11.503 -11.879 1.00 83.62 82 VAL A C 1
ATOM 654 O O . VAL A 1 82 ? 12.339 12.017 -11.340 1.00 83.62 82 VAL A O 1
ATOM 657 N N . VAL A 1 83 ? 10.166 12.095 -11.893 1.00 83.69 83 VAL A N 1
ATOM 658 C CA . VAL A 1 83 ? 9.890 13.378 -11.238 1.00 83.69 83 VAL A CA 1
ATOM 659 C C . VAL A 1 83 ? 9.248 13.178 -9.869 1.00 83.69 83 VAL A C 1
ATOM 661 O O . VAL A 1 83 ? 8.543 12.199 -9.617 1.00 83.69 83 VAL A O 1
ATOM 664 N N . LYS A 1 84 ? 9.458 14.134 -8.956 1.00 81.06 84 LYS A N 1
ATOM 665 C CA . LYS A 1 84 ? 8.665 14.172 -7.722 1.00 81.06 84 LYS A CA 1
ATOM 666 C C . LYS A 1 84 ? 7.197 14.378 -8.084 1.00 81.06 84 LYS A C 1
ATOM 668 O O . LYS A 1 84 ? 6.880 15.231 -8.911 1.00 81.06 84 LYS A O 1
ATOM 673 N N . GLY A 1 85 ? 6.320 13.614 -7.435 1.00 76.69 85 GLY A N 1
ATOM 674 C CA . GLY A 1 85 ? 4.880 13.795 -7.571 1.00 76.69 85 GLY A CA 1
ATOM 675 C C . GLY A 1 85 ? 4.465 15.230 -7.243 1.00 76.69 85 GLY A C 1
ATOM 676 O O . GLY A 1 85 ? 5.105 15.911 -6.439 1.00 76.69 85 GLY A O 1
ATOM 677 N N . SER A 1 86 ? 3.385 15.688 -7.873 1.00 84.81 86 SER A N 1
ATOM 678 C CA . SER A 1 86 ? 2.768 16.970 -7.530 1.00 84.81 86 SER A CA 1
ATOM 679 C C . SER A 1 86 ? 2.324 16.991 -6.060 1.00 84.81 86 SER A C 1
ATOM 681 O O . SER A 1 86 ? 2.121 15.935 -5.451 1.00 84.81 86 SER A O 1
ATOM 683 N N . LEU A 1 87 ? 2.113 18.188 -5.496 1.00 83.06 87 LEU A N 1
ATOM 684 C CA . LEU A 1 87 ? 1.550 18.327 -4.147 1.00 83.06 87 LEU A CA 1
ATOM 685 C C . LEU A 1 87 ? 0.226 17.557 -4.014 1.00 83.06 87 LEU A C 1
ATOM 687 O O . LEU A 1 87 ? -0.000 16.909 -2.995 1.00 83.06 87 LEU A O 1
ATOM 691 N N . ASP A 1 88 ? -0.609 17.570 -5.054 1.00 82.44 88 ASP A N 1
ATOM 692 C CA . ASP A 1 88 ? -1.890 16.863 -5.074 1.00 82.44 88 ASP A CA 1
ATOM 693 C C . ASP A 1 88 ? -1.700 15.346 -4.984 1.00 82.44 88 ASP A C 1
ATOM 695 O O . ASP A 1 88 ? -2.364 14.682 -4.186 1.00 82.44 88 ASP A O 1
ATOM 699 N N . SER A 1 89 ? -0.744 14.794 -5.736 1.00 78.44 89 SER A N 1
ATOM 700 C CA . SER A 1 89 ? -0.400 13.368 -5.695 1.00 78.44 89 SER A CA 1
ATOM 701 C C . SER A 1 89 ? 0.170 12.967 -4.331 1.00 78.44 89 SER A C 1
ATOM 703 O O . SER A 1 89 ? -0.231 11.951 -3.760 1.00 78.44 89 SER A O 1
ATOM 705 N N . GLU A 1 90 ? 1.068 13.779 -3.767 1.00 82.12 90 GLU A N 1
ATOM 706 C CA . GLU A 1 90 ? 1.659 13.514 -2.453 1.00 82.12 90 GLU A CA 1
ATOM 707 C C . GLU A 1 90 ? 0.597 13.566 -1.342 1.00 82.12 90 GLU A C 1
ATOM 709 O O . GLU A 1 90 ? 0.531 12.676 -0.485 1.00 82.12 90 GLU A O 1
ATOM 714 N N . LEU A 1 91 ? -0.286 14.569 -1.373 1.00 83.75 91 LEU A N 1
ATOM 715 C CA . LEU A 1 91 ? -1.404 14.681 -0.438 1.00 83.75 91 LEU A CA 1
ATOM 716 C C . LEU A 1 91 ? -2.384 13.518 -0.591 1.00 83.75 91 LEU A C 1
ATOM 718 O O . LEU A 1 91 ? -2.796 12.953 0.424 1.00 83.75 91 LEU A O 1
ATOM 722 N N . ALA A 1 92 ? -2.722 13.118 -1.819 1.00 81.56 92 ALA A N 1
ATOM 723 C CA . ALA A 1 92 ? -3.600 11.980 -2.075 1.00 81.56 92 ALA A CA 1
ATOM 724 C C . ALA A 1 92 ? -3.038 10.691 -1.457 1.00 81.56 92 ALA A C 1
ATOM 726 O O . ALA A 1 92 ? -3.736 10.030 -0.683 1.00 81.56 92 ALA A O 1
ATOM 727 N N . VAL A 1 93 ? -1.755 10.386 -1.690 1.00 81.25 93 VAL A N 1
ATOM 728 C CA . VAL A 1 93 ? -1.076 9.222 -1.093 1.00 81.25 93 VAL A CA 1
ATOM 729 C C . VAL A 1 93 ? -1.100 9.292 0.436 1.00 81.25 93 VAL A C 1
ATOM 731 O O . VAL A 1 93 ? -1.418 8.305 1.106 1.00 81.25 93 VAL A O 1
ATOM 734 N N . ARG A 1 94 ? -0.825 10.463 1.027 1.00 83.38 94 ARG A N 1
ATOM 735 C CA . ARG A 1 94 ? -0.857 10.645 2.490 1.00 83.38 94 ARG A CA 1
ATOM 736 C C . ARG A 1 94 ? -2.263 10.475 3.067 1.00 83.38 94 ARG A C 1
ATOM 738 O O . ARG A 1 94 ? -2.410 9.843 4.115 1.00 83.38 94 ARG A O 1
ATOM 745 N N . ILE A 1 95 ? -3.293 10.989 2.396 1.00 85.06 95 ILE A N 1
ATOM 746 C CA . ILE A 1 95 ? -4.698 10.832 2.798 1.00 85.06 95 ILE A CA 1
ATOM 747 C C . ILE A 1 95 ? -5.111 9.360 2.720 1.00 85.06 95 ILE A C 1
ATOM 749 O O . ILE A 1 95 ? -5.696 8.847 3.677 1.00 85.06 95 ILE A O 1
ATOM 753 N N . LEU A 1 96 ? -4.780 8.665 1.629 1.00 82.44 96 LEU A N 1
ATOM 754 C CA . LEU A 1 96 ? -5.085 7.244 1.446 1.00 82.44 96 LEU A CA 1
ATOM 755 C C . LEU A 1 96 ? -4.407 6.383 2.516 1.00 82.44 96 LEU A C 1
ATOM 757 O O . LEU A 1 96 ? -5.079 5.589 3.180 1.00 82.44 96 LEU A O 1
ATOM 761 N N . ASN A 1 97 ? -3.114 6.604 2.763 1.00 84.62 97 ASN A N 1
ATOM 762 C CA . ASN A 1 97 ? -2.376 5.918 3.823 1.00 84.62 97 ASN A CA 1
ATOM 763 C C . ASN A 1 97 ? -2.988 6.183 5.201 1.00 84.62 97 ASN A C 1
ATOM 765 O O . ASN A 1 97 ? -3.227 5.246 5.964 1.00 84.62 97 ASN A O 1
ATOM 769 N N . ARG A 1 98 ? -3.332 7.440 5.509 1.00 87.25 98 ARG A N 1
ATOM 770 C CA . ARG A 1 98 ? -4.004 7.790 6.768 1.00 87.25 98 ARG A CA 1
ATOM 771 C C . ARG A 1 98 ? -5.334 7.051 6.916 1.00 87.25 98 ARG A C 1
ATOM 773 O O . ARG A 1 98 ? -5.563 6.443 7.959 1.00 87.25 98 ARG A O 1
ATOM 780 N N . LYS A 1 99 ? -6.183 7.059 5.881 1.00 88.06 99 LYS A N 1
ATOM 781 C CA . LYS A 1 99 ? -7.476 6.354 5.880 1.00 88.06 99 LYS A CA 1
ATOM 782 C C . LYS A 1 99 ? -7.302 4.847 6.054 1.00 88.06 99 LYS A C 1
ATOM 784 O O . LYS A 1 99 ? -8.072 4.226 6.786 1.00 88.06 99 LYS A O 1
ATOM 789 N N . LEU A 1 100 ? -6.288 4.253 5.424 1.00 88.06 100 LEU A N 1
ATOM 790 C CA . LEU A 1 100 ? -5.973 2.835 5.576 1.00 88.06 100 LEU A CA 1
ATOM 791 C C . LEU A 1 100 ? -5.640 2.485 7.031 1.00 88.06 100 LEU A C 1
ATOM 793 O O . LEU A 1 100 ? -6.193 1.516 7.560 1.00 88.06 100 LEU A O 1
ATOM 797 N N . VAL A 1 101 ? -4.767 3.268 7.671 1.00 91.81 101 VAL A N 1
ATOM 798 C CA . VAL A 1 101 ? -4.348 3.028 9.059 1.00 91.81 101 VAL A CA 1
ATOM 799 C C . VAL A 1 101 ? -5.510 3.209 10.025 1.00 91.81 101 VAL A C 1
ATOM 801 O O . VAL A 1 101 ? -5.766 2.319 10.836 1.00 91.81 101 VAL A O 1
ATOM 804 N N . THR A 1 102 ? -6.264 4.304 9.915 1.00 93.50 102 THR A N 1
ATOM 805 C CA . THR A 1 102 ? -7.390 4.557 10.823 1.00 93.50 102 THR A CA 1
ATOM 806 C C . THR A 1 102 ? -8.499 3.520 10.664 1.00 93.50 102 THR A C 1
ATOM 808 O O . THR A 1 102 ? -9.062 3.071 11.659 1.00 93.50 102 THR A O 1
ATOM 811 N N . ARG A 1 103 ? -8.750 3.030 9.444 1.00 92.62 103 ARG A N 1
ATOM 812 C CA . ARG A 1 103 ? -9.673 1.907 9.213 1.00 92.62 103 ARG A CA 1
ATOM 813 C C . ARG A 1 103 ? -9.202 0.620 9.895 1.00 92.62 103 ARG A C 1
ATOM 815 O O . ARG A 1 103 ? -10.003 -0.067 10.525 1.00 92.62 103 ARG A O 1
ATOM 822 N N . LYS A 1 104 ? -7.915 0.273 9.772 1.00 92.81 104 LYS A N 1
ATOM 823 C CA . LYS A 1 104 ? -7.352 -0.923 10.426 1.00 92.81 104 LYS A CA 1
ATOM 824 C C . LYS A 1 104 ? -7.417 -0.818 11.948 1.00 92.81 104 LYS A C 1
ATOM 826 O O . LYS A 1 104 ? -7.812 -1.785 12.594 1.00 92.81 104 LYS A O 1
ATOM 831 N N . LEU A 1 105 ? -7.087 0.349 12.497 1.00 93.75 105 LEU A N 1
ATOM 832 C CA . LEU A 1 105 ? -7.195 0.622 13.925 1.00 93.75 105 LEU A CA 1
ATOM 833 C C . LEU A 1 105 ? -8.647 0.498 14.409 1.00 93.75 105 LEU A C 1
ATOM 835 O O . LEU A 1 105 ? -8.898 -0.221 15.370 1.00 93.75 105 LEU A O 1
ATOM 839 N N . ALA A 1 106 ? -9.610 1.103 13.705 1.00 92.62 106 ALA A N 1
ATOM 840 C CA . ALA A 1 106 ? -11.030 0.990 14.044 1.00 92.62 106 ALA A CA 1
ATOM 841 C C . ALA A 1 106 ? -11.496 -0.474 14.087 1.00 92.62 106 ALA A C 1
ATOM 843 O O . ALA A 1 106 ? -12.148 -0.886 15.043 1.00 92.62 106 ALA A O 1
ATOM 844 N N . ASN A 1 107 ? -11.105 -1.285 13.099 1.00 92.31 107 ASN A N 1
ATOM 845 C CA . ASN A 1 107 ? -11.420 -2.716 13.074 1.00 92.31 107 ASN A CA 1
ATOM 846 C C . ASN A 1 107 ? -10.801 -3.482 14.250 1.00 92.31 107 ASN A C 1
ATOM 848 O O . ASN A 1 107 ? -11.442 -4.373 14.809 1.00 92.31 107 ASN A O 1
ATOM 852 N N . ALA A 1 108 ? -9.571 -3.141 14.639 1.00 91.25 108 ALA A N 1
ATOM 853 C CA . ALA A 1 108 ? -8.917 -3.750 15.792 1.00 91.25 108 ALA A CA 1
ATOM 854 C C . ALA A 1 108 ? -9.642 -3.403 17.101 1.00 91.25 108 ALA A C 1
ATOM 856 O O . ALA A 1 108 ? -9.901 -4.302 17.900 1.00 91.25 108 ALA A O 1
ATOM 857 N N . ILE A 1 109 ? -10.034 -2.136 17.283 1.00 90.19 109 ILE A N 1
ATOM 858 C CA . ILE A 1 109 ? -10.795 -1.683 18.456 1.00 90.19 109 ILE A CA 1
ATOM 859 C C . ILE A 1 109 ? -12.162 -2.377 18.496 1.00 90.19 109 ILE A C 1
ATOM 861 O O . ILE A 1 109 ? -12.502 -2.981 19.510 1.00 90.19 109 ILE A O 1
ATOM 865 N N . MET A 1 110 ? -12.908 -2.384 17.384 1.00 88.00 110 MET A N 1
ATOM 866 C CA . MET A 1 110 ? -14.188 -3.099 17.283 1.00 88.00 110 MET A CA 1
ATOM 867 C C . MET A 1 110 ? -14.038 -4.583 17.641 1.00 88.00 110 MET A C 1
ATOM 869 O O . MET A 1 110 ? -14.816 -5.116 18.429 1.00 88.00 110 MET A O 1
ATOM 873 N N . SER A 1 111 ? -13.002 -5.257 17.126 1.00 87.06 111 SER A N 1
ATOM 874 C CA . SER A 1 111 ? -12.747 -6.658 17.478 1.00 87.06 111 SER A CA 1
ATOM 875 C C . SER A 1 111 ? -12.399 -6.849 18.956 1.00 87.06 111 SER A C 1
ATOM 877 O O . SER A 1 111 ? -12.721 -7.908 19.498 1.00 87.06 111 SER A O 1
ATOM 879 N N . ALA A 1 112 ? -11.711 -5.896 19.587 1.00 85.88 112 ALA A N 1
ATOM 880 C CA . ALA A 1 112 ? -11.353 -5.967 20.999 1.00 85.88 112 ALA A CA 1
ATOM 881 C C . ALA A 1 112 ? -12.585 -5.797 21.898 1.00 85.88 112 ALA A C 1
ATOM 883 O O . ALA A 1 112 ? -12.754 -6.589 22.820 1.00 85.88 112 ALA A O 1
ATOM 884 N N . LEU A 1 113 ? -13.476 -4.854 21.573 1.00 83.88 113 LEU A N 1
ATOM 885 C CA . LEU A 1 113 ? -14.733 -4.619 22.295 1.00 83.88 113 LEU A CA 1
ATOM 886 C C . LEU A 1 113 ? -15.629 -5.853 22.327 1.00 83.88 113 LEU A C 1
ATOM 888 O O . LEU A 1 113 ? -16.056 -6.292 23.392 1.00 83.88 113 LEU A O 1
ATOM 892 N N . VAL A 1 114 ? -15.833 -6.475 21.162 1.00 82.06 114 VAL A N 1
ATOM 893 C CA . VAL A 1 114 ? -16.629 -7.708 21.052 1.00 82.06 114 VAL A CA 1
ATOM 894 C C . VAL A 1 114 ? -16.052 -8.830 21.924 1.00 82.06 114 VAL A C 1
ATOM 896 O O . VAL A 1 114 ? -16.798 -9.654 22.445 1.00 82.06 114 VAL A O 1
ATOM 899 N N . LYS A 1 115 ? -14.725 -8.875 22.106 1.00 83.62 115 LYS A N 1
ATOM 900 C CA . LYS A 1 115 ? -14.050 -9.899 22.921 1.00 83.62 115 LYS A CA 1
ATOM 901 C C . LYS A 1 115 ? -14.048 -9.584 24.415 1.00 83.62 115 LYS A C 1
ATOM 903 O O . LYS A 1 115 ? -14.050 -10.522 25.207 1.00 83.62 115 LYS A O 1
ATOM 908 N N . SER A 1 116 ? -13.977 -8.311 24.799 1.00 82.19 116 SER A N 1
ATOM 909 C CA . SER A 1 116 ? -13.951 -7.894 26.205 1.00 82.19 116 SER A CA 1
ATOM 910 C C . SER A 1 116 ? -15.345 -7.819 26.827 1.00 82.19 116 SER A C 1
ATOM 912 O O . SER A 1 116 ? -15.456 -7.928 28.044 1.00 82.19 116 SER A O 1
ATOM 914 N N . GLY A 1 117 ? -16.391 -7.657 26.010 1.00 81.31 117 GLY A N 1
ATOM 915 C CA . GLY A 1 117 ? -17.763 -7.462 26.482 1.00 81.31 117 GLY A CA 1
ATOM 916 C C . GLY A 1 117 ? -18.036 -6.052 27.013 1.00 81.31 117 GLY A C 1
ATOM 917 O O . GLY A 1 117 ? -19.048 -5.853 27.676 1.00 81.31 117 GLY A O 1
ATOM 918 N N . LEU A 1 118 ? -17.142 -5.092 26.743 1.00 84.06 118 LEU A N 1
ATOM 919 C CA . LEU A 1 118 ? -17.342 -3.684 27.096 1.00 84.06 118 LEU A CA 1
ATOM 920 C C . LEU A 1 118 ? -18.512 -3.087 26.300 1.00 84.06 118 LEU A C 1
ATOM 922 O O . LEU A 1 118 ? -18.661 -3.350 25.103 1.00 84.06 118 LEU A O 1
ATOM 926 N N . GLN A 1 119 ? -19.299 -2.238 26.954 1.00 79.75 119 GLN A N 1
ATOM 927 C CA . GLN A 1 119 ? -20.421 -1.501 26.376 1.00 79.75 119 GLN A CA 1
ATOM 928 C C . GLN A 1 119 ? -19.921 -0.204 25.726 1.00 79.75 119 GLN A C 1
ATOM 930 O O . GLN A 1 119 ? -20.091 0.902 26.244 1.00 79.75 119 GLN A O 1
ATOM 935 N N . GLY A 1 120 ? -19.247 -0.356 24.584 1.00 77.50 120 GLY A N 1
ATOM 936 C CA . GLY A 1 120 ? -18.724 0.745 23.779 1.00 77.50 120 GLY A CA 1
ATOM 937 C C . GLY A 1 120 ? -19.106 0.625 22.306 1.00 77.50 120 GLY A C 1
ATOM 938 O O . GLY A 1 120 ? -19.157 -0.470 21.746 1.00 77.50 120 GLY A O 1
ATOM 939 N N . GLU A 1 121 ? -19.323 1.767 21.664 1.00 83.06 121 GLU A N 1
ATOM 940 C CA . GLU A 1 121 ? -19.589 1.883 20.232 1.00 83.06 121 GLU A CA 1
ATOM 941 C C . GLU A 1 121 ? -18.396 2.521 19.525 1.00 83.06 121 GLU A C 1
ATOM 943 O O . GLU A 1 121 ? -17.809 3.483 20.019 1.00 83.06 121 GLU A O 1
ATOM 948 N N . VAL A 1 122 ? -18.040 2.005 18.346 1.00 87.56 122 VAL A N 1
ATOM 949 C CA . VAL A 1 122 ? -16.971 2.564 17.511 1.00 87.56 122 VAL A CA 1
ATOM 950 C C . VAL A 1 122 ? -17.523 2.875 16.136 1.00 87.56 122 VAL A C 1
ATOM 952 O O . VAL A 1 122 ? -18.054 2.001 15.454 1.00 87.56 122 VAL A O 1
ATOM 955 N N . TYR A 1 123 ? -17.335 4.113 15.701 1.00 86.81 123 TYR A N 1
ATOM 956 C CA . TYR A 1 123 ? -17.746 4.580 14.388 1.00 86.81 123 TYR A CA 1
ATOM 957 C C . TYR A 1 123 ? -16.539 5.074 13.588 1.00 86.81 123 TYR A C 1
ATOM 959 O O . TYR A 1 123 ? -15.804 5.961 14.019 1.00 86.81 123 TYR A O 1
ATOM 967 N N . TYR A 1 124 ? -16.344 4.513 12.394 1.00 89.00 124 TYR A N 1
ATOM 968 C CA . TYR A 1 124 ? -15.321 4.953 11.448 1.00 89.00 124 TYR A CA 1
ATOM 969 C C . TYR A 1 124 ? -15.949 5.782 10.327 1.00 89.00 124 TYR A C 1
ATOM 971 O O . TYR A 1 124 ? -16.713 5.261 9.510 1.00 89.00 124 TYR A O 1
ATOM 979 N N . ASN A 1 125 ? -15.585 7.061 10.248 1.00 85.12 125 ASN A N 1
ATOM 980 C CA . ASN A 1 125 ? -16.005 7.930 9.157 1.00 85.12 125 ASN A CA 1
ATOM 981 C C . ASN A 1 125 ? -15.102 7.694 7.933 1.00 85.12 125 ASN A C 1
ATOM 983 O O . ASN A 1 125 ? -13.918 8.027 7.954 1.00 85.12 125 AS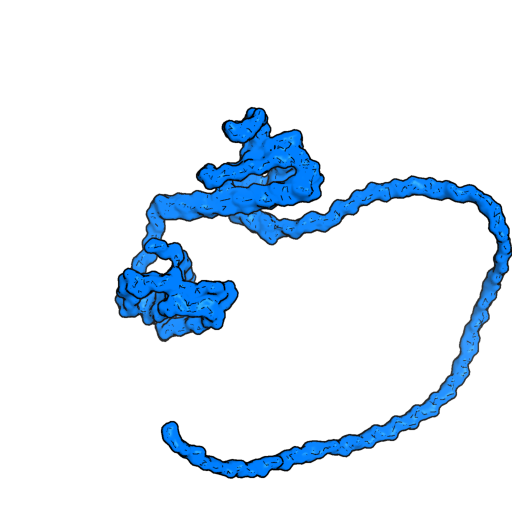N A O 1
ATOM 987 N N . LYS A 1 126 ? -15.653 7.131 6.851 1.00 81.94 126 LYS A N 1
ATOM 988 C CA . LYS A 1 126 ? -14.898 6.809 5.622 1.00 81.94 126 LYS A CA 1
ATOM 989 C C . LYS A 1 126 ? -14.444 8.053 4.844 1.00 81.94 126 LYS A C 1
ATOM 991 O O . LYS A 1 126 ? -13.428 8.013 4.139 1.00 81.94 126 LYS A O 1
ATOM 996 N N . ASP A 1 127 ? -15.159 9.162 4.998 1.00 78.69 127 ASP A N 1
ATOM 997 C CA . ASP A 1 127 ? -14.886 10.406 4.283 1.00 78.69 127 ASP A CA 1
ATOM 998 C C . ASP A 1 127 ? -13.717 11.146 4.928 1.00 78.69 127 ASP A C 1
ATOM 1000 O O . ASP A 1 127 ? -12.768 11.526 4.240 1.00 78.69 127 ASP A O 1
ATOM 1004 N N . THR A 1 128 ? -13.728 11.262 6.258 1.00 80.94 128 THR A N 1
ATOM 1005 C CA . THR A 1 128 ? -12.700 11.994 7.018 1.00 80.94 128 THR A CA 1
ATOM 1006 C C . THR A 1 128 ? -11.571 11.104 7.538 1.00 80.94 128 THR A C 1
ATOM 1008 O O . THR A 1 128 ? -10.485 11.594 7.849 1.00 80.94 128 THR A O 1
ATOM 1011 N N . GLY A 1 129 ? -11.799 9.792 7.629 1.00 81.94 129 GLY A N 1
ATOM 1012 C CA . GLY A 1 129 ? -10.882 8.835 8.242 1.00 81.94 129 GLY A CA 1
ATOM 1013 C C . GLY A 1 129 ? -10.839 8.907 9.772 1.00 81.94 129 GLY A C 1
ATOM 1014 O O . GLY A 1 129 ? -9.941 8.305 10.357 1.00 81.94 129 GLY A O 1
ATOM 1015 N N . CYS A 1 130 ? -11.752 9.643 10.416 1.00 85.94 130 CYS A N 1
ATOM 1016 C CA . CYS A 1 130 ? -11.822 9.760 11.874 1.00 85.94 130 CYS A CA 1
ATOM 1017 C C . CYS A 1 130 ? -12.454 8.521 12.519 1.00 85.94 130 CYS A C 1
ATOM 1019 O O . CYS A 1 130 ? -13.359 7.902 11.955 1.00 85.94 130 CYS A O 1
ATOM 1021 N N . ILE A 1 131 ? -12.000 8.199 13.731 1.00 91.81 131 ILE A N 1
ATOM 1022 C CA . ILE A 1 131 ? -12.562 7.137 14.568 1.00 91.81 131 ILE A CA 1
ATOM 1023 C C . ILE A 1 131 ? -13.238 7.803 15.760 1.00 91.81 131 ILE A C 1
ATOM 1025 O O . ILE A 1 131 ? -12.591 8.556 16.484 1.00 91.81 131 ILE A O 1
ATOM 1029 N N . HIS A 1 132 ? -14.516 7.515 15.956 1.00 90.56 132 HIS A N 1
ATOM 1030 C CA . HIS A 1 132 ? -15.296 7.958 17.101 1.00 90.56 132 HIS A CA 1
ATOM 1031 C C . HIS A 1 132 ? -15.564 6.780 18.031 1.00 90.56 132 HIS A C 1
ATOM 1033 O O . HIS A 1 132 ? -15.850 5.682 17.558 1.00 90.56 132 HIS A O 1
ATOM 1039 N N . ILE A 1 133 ? -15.485 7.025 19.334 1.00 89.25 133 ILE A N 1
ATOM 1040 C CA . ILE A 1 133 ? -15.800 6.076 20.398 1.00 89.25 133 ILE A CA 1
ATOM 1041 C C . ILE A 1 133 ? -16.902 6.689 21.260 1.00 89.25 133 ILE A C 1
ATOM 1043 O O . ILE A 1 133 ? -16.782 7.832 21.707 1.00 89.25 133 ILE A O 1
ATOM 1047 N N . ALA A 1 134 ? -17.968 5.938 21.491 1.00 86.44 134 ALA A N 1
ATOM 1048 C CA . ALA A 1 134 ? -19.092 6.315 22.340 1.00 86.44 134 ALA A CA 1
ATOM 1049 C C . ALA A 1 134 ? -19.522 5.129 23.221 1.00 86.44 134 ALA A C 1
ATOM 1051 O O . ALA A 1 134 ? -18.860 4.091 23.228 1.00 86.44 134 ALA A O 1
ATOM 1052 N N . GLY A 1 135 ? -20.597 5.299 23.991 1.00 84.88 135 GLY A N 1
ATOM 1053 C CA . GLY A 1 135 ? -21.085 4.309 24.954 1.00 84.88 135 GLY A CA 1
ATOM 1054 C C . GLY A 1 135 ? -20.589 4.535 26.385 1.00 84.88 135 GLY A C 1
ATOM 1055 O O . GLY A 1 135 ? -19.813 5.459 26.658 1.00 84.88 135 GLY A O 1
ATOM 1056 N N . GLU A 1 136 ? -21.068 3.689 27.296 1.00 84.31 136 GLU A N 1
ATOM 1057 C CA . GLU A 1 136 ? -20.813 3.776 28.740 1.00 84.31 136 GLU A CA 1
ATOM 1058 C C . GLU A 1 136 ? -19.320 3.614 29.058 1.00 84.31 136 GLU A C 1
ATOM 1060 O O . GLU A 1 136 ? -18.751 4.392 29.824 1.00 84.31 136 GLU A O 1
ATOM 1065 N N . ASP A 1 137 ? -18.656 2.680 28.372 1.00 88.94 137 ASP A N 1
ATOM 1066 C CA . ASP A 1 137 ? -17.256 2.329 28.627 1.00 88.94 137 ASP A CA 1
ATOM 1067 C C . ASP A 1 137 ? -16.253 3.138 27.785 1.00 88.94 137 ASP A C 1
ATOM 1069 O O . ASP A 1 137 ? -15.062 2.818 27.753 1.00 88.94 137 ASP A O 1
ATOM 1073 N N . LYS A 1 138 ? -16.682 4.207 27.094 1.00 88.38 138 LYS A N 1
ATOM 1074 C CA . LYS A 1 138 ? -15.831 4.948 26.134 1.00 88.38 138 LYS A CA 1
ATOM 1075 C C . LYS A 1 138 ? -14.491 5.419 26.710 1.00 88.38 138 LYS A C 1
ATOM 1077 O O . LYS A 1 138 ? -13.491 5.410 25.995 1.00 88.38 138 LYS A O 1
ATOM 1082 N N . TYR A 1 139 ? -14.453 5.796 27.990 1.00 90.00 139 TYR A N 1
ATOM 1083 C CA . TYR A 1 139 ? -13.224 6.226 28.662 1.00 90.00 139 TYR A CA 1
ATOM 1084 C C . TYR A 1 139 ? -12.272 5.054 28.934 1.00 90.00 139 TYR A C 1
ATOM 1086 O O . TYR A 1 139 ? -11.080 5.184 28.681 1.00 90.00 139 TYR A O 1
ATOM 1094 N N . ILE A 1 140 ? -12.791 3.879 29.312 1.00 89.06 140 ILE A N 1
ATOM 1095 C CA . ILE A 1 140 ? -11.991 2.650 29.478 1.00 89.06 140 ILE A CA 1
ATOM 1096 C C . ILE A 1 140 ? -11.344 2.262 28.144 1.00 89.06 140 ILE A C 1
ATOM 1098 O O . ILE A 1 140 ? -10.161 1.920 28.077 1.00 89.06 140 ILE A O 1
ATOM 1102 N N . VAL A 1 141 ? -12.114 2.350 27.057 1.00 89.00 141 VAL A N 1
ATOM 1103 C CA . VAL A 1 141 ? -11.627 2.070 25.701 1.00 89.00 141 VAL A CA 1
ATOM 1104 C C . VAL A 1 141 ? -10.542 3.070 25.299 1.00 89.00 141 VAL A C 1
ATOM 1106 O O . VAL A 1 141 ? -9.504 2.667 24.775 1.00 89.00 141 VAL A O 1
ATOM 1109 N N . ALA A 1 142 ? -10.752 4.361 25.564 1.00 90.25 142 ALA A N 1
ATOM 1110 C CA . ALA A 1 142 ? -9.777 5.407 25.270 1.00 90.25 142 ALA A CA 1
ATOM 1111 C C . ALA A 1 142 ? -8.470 5.237 26.055 1.00 90.25 142 ALA A C 1
ATOM 1113 O O . ALA A 1 142 ? -7.398 5.361 25.462 1.00 90.25 142 ALA A O 1
ATOM 1114 N N . ASP A 1 143 ? -8.546 4.916 27.345 1.00 90.44 143 ASP A N 1
ATOM 1115 C CA . ASP A 1 143 ? -7.368 4.679 28.182 1.00 90.44 143 ASP A CA 1
ATOM 1116 C C . ASP A 1 143 ? -6.596 3.446 27.710 1.00 90.44 143 ASP A C 1
ATOM 1118 O O . ASP A 1 143 ? -5.378 3.509 27.556 1.00 90.44 143 ASP A O 1
ATOM 1122 N N . THR A 1 144 ? -7.301 2.371 27.341 1.00 90.38 144 THR A N 1
ATOM 1123 C CA . THR A 1 144 ? -6.680 1.174 26.749 1.00 90.38 144 THR A CA 1
ATOM 1124 C C . THR A 1 144 ? -5.955 1.509 25.442 1.00 90.38 144 THR A C 1
ATOM 1126 O O . THR A 1 144 ? -4.845 1.041 25.193 1.00 90.38 144 THR A O 1
ATOM 1129 N N . ILE A 1 145 ? -6.558 2.337 24.584 1.00 90.94 145 ILE A N 1
ATOM 1130 C CA . ILE A 1 145 ? -5.929 2.779 23.332 1.00 90.94 145 ILE A CA 1
ATOM 1131 C C . ILE A 1 145 ? -4.669 3.600 23.623 1.00 90.94 145 ILE A C 1
ATOM 1133 O O . ILE A 1 145 ? -3.638 3.361 22.998 1.00 90.94 145 ILE A O 1
ATOM 1137 N N . LYS A 1 146 ? -4.721 4.531 24.580 1.00 91.69 146 LYS A N 1
ATOM 1138 C CA . LYS A 1 146 ? -3.547 5.318 24.986 1.00 91.69 146 LYS A CA 1
ATOM 1139 C C . LYS A 1 146 ? -2.444 4.439 25.574 1.00 91.69 146 LYS A C 1
ATOM 1141 O O . LYS A 1 146 ? -1.283 4.653 25.251 1.00 91.69 146 LYS A O 1
ATOM 1146 N N . GLU A 1 147 ? -2.785 3.438 26.381 1.00 90.19 147 GLU A N 1
ATOM 1147 C CA . GLU A 1 147 ? -1.813 2.504 26.961 1.00 90.19 147 GLU A CA 1
ATOM 1148 C C . GLU A 1 147 ? -1.106 1.672 25.881 1.00 90.19 147 GLU A C 1
ATOM 1150 O O . GLU A 1 147 ? 0.111 1.500 25.918 1.00 90.19 147 GLU A O 1
ATOM 1155 N N . VAL A 1 148 ? -1.854 1.187 24.884 1.00 89.75 148 VAL A N 1
ATOM 1156 C CA . VAL A 1 148 ? -1.304 0.337 23.818 1.00 89.75 148 VAL A CA 1
ATOM 1157 C C . VAL A 1 148 ? -0.492 1.139 22.802 1.00 89.75 148 VAL A C 1
ATOM 1159 O O . VAL A 1 148 ? 0.571 0.687 22.373 1.00 89.75 148 VAL A O 1
ATOM 1162 N N . PHE A 1 149 ? -1.001 2.299 22.385 1.00 91.69 149 PHE A N 1
ATOM 1163 C CA . PHE A 1 149 ? -0.444 3.050 21.259 1.00 91.69 149 PHE A CA 1
ATOM 1164 C C . PHE A 1 149 ? 0.415 4.254 21.676 1.00 91.69 149 PHE A C 1
ATOM 1166 O O . PHE A 1 149 ? 1.169 4.770 20.849 1.00 91.69 149 PHE A O 1
ATOM 1173 N N . GLY A 1 150 ? 0.363 4.675 22.943 1.00 92.75 150 GLY A N 1
ATOM 1174 C CA . GLY A 1 150 ? 1.140 5.799 23.471 1.00 92.75 150 GLY A CA 1
ATOM 1175 C C . GLY A 1 150 ? 0.966 7.071 22.639 1.00 92.75 150 GLY A C 1
ATOM 1176 O O . GLY A 1 150 ? -0.127 7.369 22.159 1.00 92.75 150 GLY A O 1
ATOM 1177 N N . ASP A 1 151 ? 2.074 7.771 22.392 1.00 94.12 151 ASP A N 1
ATOM 1178 C CA . ASP A 1 151 ? 2.110 9.029 21.628 1.00 94.12 151 ASP A CA 1
ATOM 1179 C C . ASP A 1 151 ? 1.768 8.872 20.134 1.00 94.12 151 ASP A C 1
ATOM 1181 O O . ASP A 1 151 ? 1.610 9.863 19.415 1.00 94.12 151 ASP A O 1
ATOM 1185 N N . ALA A 1 152 ? 1.632 7.637 19.631 1.00 93.31 152 ALA A N 1
ATOM 1186 C CA . ALA A 1 152 ? 1.228 7.400 18.246 1.00 93.31 152 ALA A CA 1
ATOM 1187 C C . ALA A 1 152 ? -0.238 7.789 17.990 1.00 93.31 152 ALA A C 1
ATOM 1189 O O . ALA A 1 152 ? -0.634 8.006 16.836 1.00 93.31 152 ALA A O 1
ATOM 1190 N N . VAL A 1 153 ? -1.039 7.896 19.054 1.00 93.88 153 VAL A N 1
ATOM 1191 C CA . VAL A 1 153 ? -2.438 8.314 19.009 1.00 93.88 153 VAL A CA 1
ATOM 1192 C C . VAL A 1 153 ? -2.716 9.399 20.040 1.00 93.88 153 VAL A C 1
ATOM 1194 O O . VAL A 1 153 ? -2.150 9.441 21.123 1.00 93.88 153 VAL A O 1
ATOM 1197 N N . GLU A 1 154 ? -3.659 10.265 19.712 1.00 93.69 154 GLU A N 1
ATOM 1198 C CA . GLU A 1 154 ? -4.254 11.214 20.639 1.00 93.69 154 GLU A CA 1
ATOM 1199 C C . GLU A 1 154 ? -5.751 10.922 20.710 1.00 93.69 154 GLU A C 1
ATOM 1201 O O . GLU A 1 154 ? -6.376 10.614 19.695 1.00 93.69 154 GLU A O 1
ATOM 1206 N N . VAL A 1 155 ? -6.336 11.015 21.901 1.00 92.06 155 VAL A N 1
ATOM 1207 C CA . VAL A 1 155 ? -7.788 10.920 22.068 1.00 92.06 155 VAL A CA 1
ATOM 1208 C C . VAL A 1 155 ? -8.286 12.240 22.620 1.00 92.06 155 VAL A C 1
ATOM 1210 O O . VAL A 1 155 ? -7.891 12.632 23.719 1.00 92.06 155 VAL A O 1
ATOM 1213 N N . ILE A 1 156 ? -9.149 12.897 21.853 1.00 90.56 156 ILE A N 1
ATOM 1214 C CA . ILE A 1 156 ? -9.767 14.173 22.216 1.00 90.56 156 ILE A CA 1
ATOM 1215 C C . ILE A 1 156 ? -11.276 14.006 22.354 1.00 90.56 156 ILE A C 1
ATOM 1217 O O . ILE A 1 156 ? -11.864 13.104 21.758 1.00 90.56 156 ILE A O 1
ATOM 1221 N N . GLU A 1 157 ? -11.928 14.893 23.096 1.00 87.06 157 GLU A N 1
ATOM 1222 C CA . GLU A 1 157 ? -13.385 14.995 23.028 1.00 87.06 157 GLU A CA 1
ATOM 1223 C C . GLU A 1 157 ? -13.807 15.599 21.685 1.00 87.06 157 GLU A C 1
ATOM 1225 O O . GLU A 1 157 ? -13.201 16.548 21.183 1.00 87.06 157 GLU A O 1
ATOM 1230 N N . GLY A 1 158 ? -14.860 15.049 21.085 1.00 73.25 158 GLY A N 1
ATOM 1231 C CA . GLY A 1 158 ? -15.402 15.566 19.838 1.00 73.25 158 GLY A CA 1
ATOM 1232 C C . GLY A 1 158 ? -16.860 15.184 19.639 1.00 73.25 158 GLY A C 1
ATOM 1233 O O . GLY A 1 158 ? -17.369 14.224 20.211 1.00 73.25 158 GLY A O 1
ATOM 1234 N N . ARG A 1 159 ? -17.559 15.941 18.794 1.00 65.38 159 ARG A N 1
ATOM 1235 C CA . ARG A 1 159 ? -18.958 15.666 18.452 1.00 65.38 159 ARG A CA 1
ATOM 1236 C C . ARG A 1 159 ? -19.042 14.930 17.120 1.00 65.38 159 ARG A C 1
ATOM 1238 O O . ARG A 1 159 ? -18.589 15.448 16.100 1.00 65.38 159 ARG A O 1
ATOM 1245 N N . ALA A 1 160 ? -19.655 13.749 17.110 1.00 60.72 160 ALA A N 1
ATOM 1246 C CA . ALA A 1 160 ? -20.140 13.121 15.887 1.00 60.72 160 ALA A CA 1
ATOM 1247 C C . ALA A 1 160 ? -21.618 13.464 15.720 1.00 60.72 160 ALA A C 1
ATOM 1249 O O . ALA A 1 160 ? -22.451 12.946 16.450 1.00 60.72 160 ALA A O 1
ATOM 1250 N N . LYS A 1 161 ? -21.963 14.271 14.709 1.00 53.22 161 LYS A N 1
ATOM 1251 C CA . LYS A 1 161 ? -23.368 14.611 14.396 1.00 53.22 161 LYS A CA 1
ATOM 1252 C C . LYS A 1 161 ? -24.268 13.392 14.097 1.00 53.22 161 LYS A C 1
ATOM 1254 O O . LYS A 1 161 ? -25.471 13.565 13.973 1.00 53.22 161 LYS A O 1
ATOM 1259 N N . MET A 1 162 ? -23.689 12.199 13.921 1.00 52.62 162 MET A N 1
ATOM 1260 C CA . MET A 1 162 ? -24.387 10.939 13.631 1.00 52.62 162 MET A CA 1
ATOM 1261 C C . MET A 1 162 ? -24.599 10.033 14.855 1.00 52.62 162 MET A C 1
ATOM 1263 O O . MET A 1 162 ? -25.212 8.982 14.699 1.00 52.62 162 MET A O 1
ATOM 1267 N N . LEU A 1 163 ? -24.100 10.397 16.040 1.00 53.75 163 LEU A N 1
ATOM 1268 C CA . LEU A 1 163 ? -24.316 9.621 17.265 1.00 53.75 163 LEU A CA 1
ATOM 1269 C C . LEU A 1 163 ? -25.415 10.276 18.108 1.00 53.75 163 LEU A C 1
ATOM 1271 O O . LEU A 1 163 ? -25.551 11.496 18.119 1.00 53.75 163 LEU A O 1
ATOM 1275 N N . THR A 1 164 ? -26.209 9.453 18.793 1.00 48.91 164 THR A N 1
ATOM 1276 C CA . THR A 1 164 ? -27.323 9.882 19.658 1.00 48.91 164 THR A CA 1
ATOM 1277 C C . THR A 1 164 ? -26.866 10.579 20.942 1.00 48.91 164 THR A C 1
ATOM 1279 O O . THR A 1 164 ? -27.680 11.228 21.590 1.00 48.91 164 THR A O 1
ATOM 1282 N N . ASP A 1 165 ? -25.576 10.479 21.277 1.00 52.78 165 ASP A N 1
ATOM 1283 C CA . ASP A 1 165 ? -24.932 11.111 22.429 1.00 52.78 165 ASP A CA 1
ATOM 1284 C C . ASP A 1 165 ? -23.956 12.219 22.004 1.00 52.78 165 ASP A C 1
ATOM 1286 O O . ASP A 1 165 ? -23.072 12.013 21.169 1.00 52.78 165 ASP A O 1
ATOM 1290 N N . ASP A 1 166 ? -24.047 13.377 22.664 1.00 56.59 166 ASP A N 1
ATOM 1291 C CA . ASP A 1 166 ? -23.199 14.559 22.420 1.00 56.59 166 ASP A CA 1
ATOM 1292 C C . ASP A 1 166 ? -21.728 14.384 22.854 1.00 56.59 166 ASP A C 1
ATOM 1294 O O . ASP A 1 166 ? -20.883 15.246 22.596 1.00 56.59 166 ASP A O 1
ATOM 1298 N N . HIS A 1 167 ? -21.391 13.262 23.493 1.00 68.06 167 HIS A N 1
ATOM 1299 C CA . HIS A 1 167 ? -20.088 13.027 24.111 1.00 68.06 167 HIS A CA 1
ATOM 1300 C C . HIS A 1 167 ? -19.390 11.816 23.488 1.00 68.06 167 HIS A C 1
ATOM 1302 O O . HIS A 1 167 ? -19.364 10.734 24.083 1.00 68.06 167 HIS A O 1
ATOM 1308 N N . SER A 1 168 ? -18.808 12.007 22.300 1.00 81.88 168 SER A N 1
ATOM 1309 C CA . SER A 1 168 ? -17.919 11.022 21.676 1.00 81.88 168 SER A CA 1
ATOM 1310 C C . SER A 1 168 ? -16.450 11.384 21.895 1.00 81.88 168 SER A C 1
ATOM 1312 O O . SER A 1 168 ? -16.082 12.552 22.024 1.00 81.88 168 SER A O 1
ATOM 1314 N N . LEU A 1 169 ? -15.592 10.375 21.922 1.00 89.38 169 LEU A N 1
ATOM 1315 C CA . LEU A 1 169 ? -14.146 10.548 21.896 1.00 89.38 169 LEU A CA 1
ATOM 1316 C C . LEU A 1 169 ? -13.651 10.311 20.474 1.00 89.38 169 LEU A C 1
ATOM 1318 O O . LEU A 1 169 ? -14.076 9.365 19.817 1.00 89.38 169 LEU A O 1
ATOM 1322 N N . VAL A 1 170 ? -12.758 11.165 19.988 1.00 90.94 170 VAL A N 1
ATOM 1323 C CA . VAL A 1 170 ? -12.157 11.054 18.659 1.00 90.94 170 VAL A CA 1
ATOM 1324 C C . VAL A 1 170 ? -10.726 10.578 18.805 1.00 90.94 170 VAL A C 1
ATOM 1326 O O . VAL A 1 170 ? -9.918 11.233 19.461 1.00 90.94 170 VAL A O 1
ATOM 1329 N N . VAL A 1 171 ? -10.401 9.465 18.150 1.00 92.12 171 VAL A N 1
ATOM 1330 C CA . VAL A 1 171 ? -9.027 8.966 18.067 1.00 92.12 171 VAL A CA 1
ATOM 1331 C C . VAL A 1 171 ? -8.349 9.574 16.846 1.00 92.12 171 VAL A C 1
ATOM 1333 O O . VAL A 1 171 ? -8.758 9.362 15.700 1.00 92.12 171 VAL A O 1
ATOM 1336 N N . ILE A 1 172 ? -7.283 10.322 17.098 1.00 90.06 172 ILE A N 1
ATOM 1337 C CA . ILE A 1 172 ? -6.422 10.939 16.099 1.00 90.06 172 ILE A CA 1
ATOM 1338 C C . ILE A 1 172 ? -5.125 10.142 16.038 1.00 90.06 172 ILE A C 1
ATOM 1340 O O . ILE A 1 172 ? -4.378 10.074 17.005 1.00 90.06 172 ILE A O 1
ATOM 1344 N N . VAL A 1 173 ? -4.819 9.577 14.875 1.00 91.50 173 VAL A N 1
ATOM 1345 C CA . VAL A 1 173 ? -3.513 8.954 14.627 1.00 91.50 173 VAL A CA 1
ATOM 1346 C C . VAL A 1 173 ? -2.492 10.050 14.324 1.00 91.50 173 VAL A C 1
ATOM 1348 O O . VAL A 1 173 ? -2.647 10.774 13.336 1.00 91.50 173 VAL A O 1
ATOM 1351 N N . LYS A 1 174 ? -1.469 10.169 15.175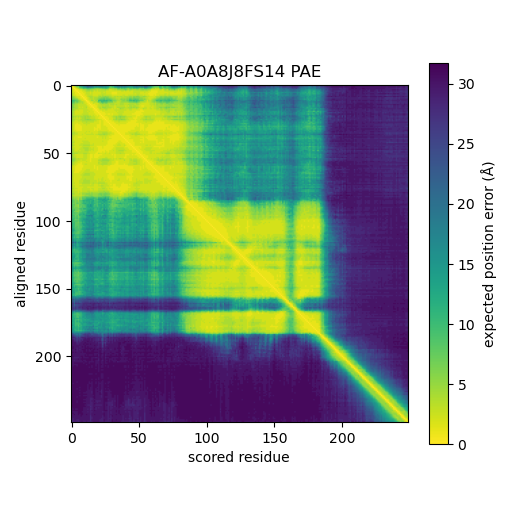 1.00 91.31 174 LYS A N 1
ATOM 1352 C CA . LYS A 1 174 ? -0.333 11.092 15.019 1.00 91.31 174 LYS A CA 1
ATOM 1353 C C . LYS A 1 174 ? 0.813 10.441 14.254 1.00 91.31 174 LYS A C 1
ATOM 1355 O O . LYS A 1 174 ? 1.410 11.086 13.398 1.00 91.31 174 LYS A O 1
ATOM 1360 N N . ASP A 1 175 ? 1.054 9.157 14.510 1.00 91.06 175 ASP A N 1
ATOM 1361 C CA . ASP A 1 175 ? 2.073 8.360 13.830 1.00 91.06 175 ASP A CA 1
ATOM 1362 C C . ASP A 1 175 ? 1.462 7.080 13.245 1.00 91.06 175 ASP A C 1
ATOM 1364 O O . ASP A 1 175 ? 1.223 6.080 13.927 1.00 91.06 175 ASP A O 1
ATOM 1368 N N . ALA A 1 176 ? 1.221 7.114 11.935 1.00 88.31 176 ALA A N 1
ATOM 1369 C CA . ALA A 1 176 ? 0.644 6.002 11.195 1.00 88.31 176 ALA A CA 1
ATOM 1370 C C . ALA A 1 176 ? 1.557 4.762 11.155 1.00 88.31 176 ALA A C 1
ATOM 1372 O O . ALA A 1 176 ? 1.057 3.633 11.143 1.00 88.31 176 ALA A O 1
ATOM 1373 N N . HIS A 1 177 ? 2.880 4.953 11.138 1.00 87.81 177 HIS A N 1
ATOM 1374 C CA . HIS A 1 177 ? 3.841 3.856 11.056 1.00 87.81 177 HIS A CA 1
ATOM 1375 C C . HIS A 1 177 ? 3.892 3.078 12.373 1.00 87.81 177 HIS A C 1
ATOM 1377 O O . HIS A 1 177 ? 3.783 1.848 12.366 1.00 87.81 177 HIS A O 1
ATOM 1383 N N . SER A 1 178 ? 3.986 3.790 13.500 1.00 89.94 178 SER A N 1
ATOM 1384 C CA . SER A 1 178 ? 3.994 3.177 14.833 1.00 89.94 178 SER A CA 1
ATOM 1385 C C . SER A 1 178 ? 2.712 2.377 15.102 1.00 89.94 178 SER A C 1
ATOM 1387 O O . SER A 1 178 ? 2.787 1.201 15.476 1.00 89.94 178 SER A O 1
ATOM 1389 N N . VAL A 1 179 ? 1.540 2.942 14.769 1.00 91.50 179 VAL A N 1
ATOM 1390 C CA . VAL A 1 179 ? 0.246 2.239 14.886 1.00 91.50 179 VAL A CA 1
ATOM 1391 C C . VAL A 1 179 ? 0.233 0.946 14.068 1.00 91.50 179 VAL A C 1
ATOM 1393 O O . VAL A 1 179 ? -0.135 -0.111 14.580 1.00 91.50 179 VAL A O 1
ATOM 1396 N N . MET A 1 180 ? 0.653 0.992 12.801 1.00 89.38 180 MET A N 1
ATOM 1397 C CA . MET A 1 180 ? 0.668 -0.192 11.932 1.00 89.38 180 MET A CA 1
ATOM 1398 C C . MET A 1 180 ? 1.609 -1.287 12.442 1.00 89.38 180 MET A C 1
ATOM 1400 O O . MET A 1 180 ? 1.255 -2.468 12.400 1.00 89.38 180 MET A O 1
ATOM 1404 N N . LYS A 1 181 ? 2.782 -0.903 12.956 1.00 87.38 181 LYS A N 1
ATOM 1405 C CA . LYS A 1 181 ? 3.746 -1.830 13.559 1.00 87.38 181 LYS A CA 1
ATOM 1406 C C . LYS A 1 181 ? 3.153 -2.530 14.781 1.00 87.38 181 LYS A C 1
ATOM 1408 O O . LYS A 1 181 ? 3.242 -3.752 14.881 1.00 87.38 181 LYS A O 1
ATOM 1413 N N . GLN A 1 182 ? 2.508 -1.779 15.672 1.00 88.19 182 GLN A N 1
ATOM 1414 C CA . GLN A 1 182 ? 1.876 -2.327 16.872 1.00 88.19 182 GLN A CA 1
ATOM 1415 C C . GLN A 1 182 ? 0.688 -3.233 16.524 1.00 88.19 182 GLN A C 1
ATOM 1417 O O . GLN A 1 182 ? 0.614 -4.342 17.047 1.00 88.19 182 GLN A O 1
ATOM 1422 N N . LEU A 1 183 ? -0.164 -2.851 15.561 1.00 86.75 183 LEU A N 1
ATOM 1423 C CA . LEU A 1 183 ? -1.264 -3.695 15.062 1.00 86.75 183 LEU A CA 1
ATOM 1424 C C . LEU A 1 183 ? -0.780 -5.039 14.487 1.00 86.75 183 LEU A C 1
ATOM 1426 O O . LEU A 1 183 ? -1.488 -6.039 14.599 1.00 86.75 183 LEU A O 1
ATOM 1430 N N . GLY A 1 184 ? 0.420 -5.084 13.899 1.00 72.69 184 GLY A N 1
ATOM 1431 C CA . GLY A 1 184 ? 1.063 -6.312 13.414 1.00 72.69 184 GLY A CA 1
ATOM 1432 C C . GLY A 1 184 ? 1.772 -7.144 14.493 1.00 72.69 184 GLY A C 1
ATOM 1433 O O . GLY A 1 184 ? 2.153 -8.283 14.227 1.00 72.69 184 GLY A O 1
ATOM 1434 N N . GLN A 1 185 ? 1.949 -6.605 15.703 1.00 56.41 185 GLN A N 1
ATOM 1435 C CA . GLN A 1 185 ? 2.600 -7.279 16.833 1.00 56.41 185 GLN A CA 1
ATOM 1436 C C . GLN A 1 185 ? 1.629 -7.720 17.940 1.00 56.41 185 GLN A C 1
ATOM 1438 O O . GLN A 1 185 ? 2.048 -8.430 18.858 1.00 56.41 185 GLN A O 1
ATOM 1443 N N . VAL A 1 186 ? 0.332 -7.395 17.853 1.00 44.75 186 VAL A N 1
ATOM 1444 C CA . VAL A 1 186 ? -0.663 -7.886 18.820 1.00 44.75 186 VAL A CA 1
ATOM 1445 C C . VAL A 1 186 ? -0.935 -9.380 18.595 1.00 44.75 186 VAL A C 1
ATOM 1447 O O . VAL A 1 186 ? -1.852 -9.779 17.878 1.00 44.75 186 VAL A O 1
ATOM 1450 N N . LYS A 1 187 ? -0.160 -10.244 19.262 1.00 33.66 187 LYS A N 1
ATOM 1451 C CA . LYS A 1 187 ? -0.651 -11.583 19.625 1.00 33.66 187 LYS A CA 1
ATOM 1452 C C . LYS A 1 187 ? -1.837 -11.387 20.578 1.00 33.66 187 LYS A C 1
ATOM 1454 O O . LYS A 1 187 ? -1.735 -10.538 21.464 1.00 33.66 187 LYS A O 1
ATOM 1459 N N . PRO A 1 188 ? -2.944 -12.144 20.444 1.00 38.88 188 PRO A N 1
ATOM 1460 C CA . PRO A 1 188 ? -4.042 -12.052 21.399 1.00 38.88 188 PRO A CA 1
ATOM 1461 C C . PRO A 1 188 ? -3.484 -12.255 22.806 1.00 38.88 188 PRO A C 1
ATOM 1463 O O . PRO A 1 188 ? -2.669 -13.163 23.011 1.00 38.88 188 PRO A O 1
ATOM 1466 N N . ALA A 1 189 ? -3.898 -11.397 23.743 1.00 37.66 189 ALA A N 1
ATOM 1467 C CA . ALA A 1 189 ? -3.546 -11.515 25.150 1.00 37.66 189 ALA A CA 1
ATOM 1468 C C . ALA A 1 189 ? -3.715 -12.980 25.574 1.00 37.66 189 ALA A C 1
ATOM 1470 O O . ALA A 1 189 ? -4.810 -13.547 25.530 1.00 37.66 189 ALA A O 1
ATOM 1471 N N . ARG A 1 190 ? -2.597 -13.636 25.899 1.00 35.59 190 ARG A N 1
ATOM 1472 C CA . ARG A 1 190 ? -2.622 -15.000 26.415 1.00 35.59 190 ARG A CA 1
ATOM 1473 C C . ARG A 1 190 ? -3.345 -14.953 27.759 1.00 35.59 190 ARG A C 1
ATOM 1475 O O . ARG A 1 190 ? -2.839 -14.345 28.688 1.00 35.59 190 ARG A O 1
ATOM 1482 N N . LYS A 1 191 ? -4.512 -15.604 27.804 1.00 33.69 191 LYS A N 1
ATOM 1483 C CA . LYS A 1 191 ? -5.271 -16.059 28.981 1.00 33.69 191 LYS A CA 1
ATOM 1484 C C . LYS A 1 191 ? -5.202 -15.121 30.198 1.00 33.69 191 LYS A C 1
ATOM 1486 O O . LYS A 1 191 ? -4.327 -15.256 31.049 1.00 33.69 191 LYS A O 1
ATOM 1491 N N . LEU A 1 192 ? -6.232 -14.291 30.364 1.00 34.19 192 LEU A N 1
ATOM 1492 C CA . LEU A 1 192 ? -6.657 -13.898 31.706 1.00 34.19 192 LEU A CA 1
ATOM 1493 C C . LEU A 1 192 ? -7.093 -15.175 32.435 1.00 34.19 192 LEU A C 1
ATOM 1495 O O . LEU A 1 192 ? -8.166 -15.726 32.194 1.00 34.19 192 LEU A O 1
ATOM 1499 N N . VAL A 1 193 ? -6.207 -15.696 33.281 1.00 37.72 193 VAL A N 1
ATOM 1500 C CA . VAL A 1 193 ? -6.566 -16.698 34.279 1.00 37.72 193 VAL A CA 1
ATOM 1501 C C . VAL A 1 193 ? -7.336 -15.951 35.357 1.00 37.72 193 VAL A C 1
ATOM 1503 O O . VAL A 1 193 ? -6.740 -15.295 36.208 1.00 37.72 193 VAL A O 1
ATOM 1506 N N . HIS A 1 194 ? -8.664 -16.023 35.316 1.00 34.44 194 HIS A N 1
ATOM 1507 C CA . HIS A 1 194 ? -9.448 -15.634 36.476 1.00 34.44 194 HIS A CA 1
ATOM 1508 C C . HIS A 1 194 ? -9.324 -16.744 37.522 1.00 34.44 194 HIS A C 1
ATOM 1510 O O . HIS A 1 194 ? -9.780 -17.872 37.323 1.00 34.44 194 HIS A O 1
ATOM 1516 N N . ARG A 1 195 ? -8.654 -16.420 38.627 1.00 35.47 195 ARG A N 1
ATOM 1517 C CA . ARG A 1 195 ? -8.651 -17.214 39.852 1.00 35.47 195 ARG A CA 1
ATOM 1518 C C . ARG A 1 195 ? -10.072 -17.208 40.409 1.00 35.47 195 ARG A C 1
ATOM 1520 O O . ARG A 1 195 ? -10.510 -16.198 40.942 1.00 35.47 195 ARG A O 1
ATOM 1527 N N . GLN A 1 196 ? -10.773 -18.331 40.319 1.00 37.56 196 GLN A N 1
ATOM 1528 C CA . GLN A 1 196 ? -11.835 -18.614 41.280 1.00 37.56 196 GLN A CA 1
ATOM 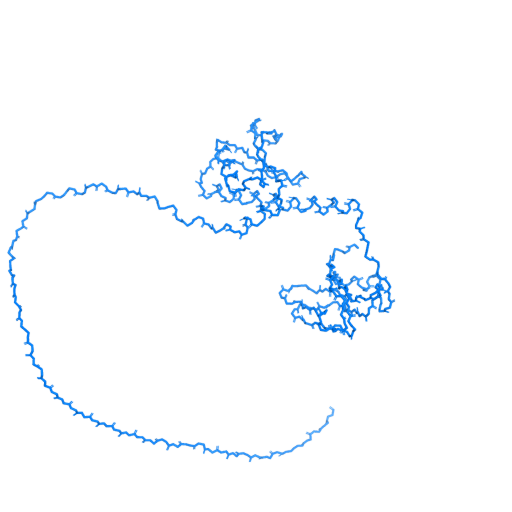1529 C C . GLN A 1 196 ? -11.201 -19.384 42.435 1.00 37.56 196 GLN A C 1
ATOM 1531 O O . GLN A 1 196 ? -10.543 -20.396 42.203 1.00 37.56 196 GLN A O 1
ATOM 1536 N N . GLU A 1 197 ? -11.365 -18.910 43.669 1.00 36.84 197 GLU A N 1
ATOM 1537 C CA . GLU A 1 197 ? -11.176 -19.775 44.833 1.00 36.84 197 GLU A CA 1
ATOM 1538 C C . GLU A 1 197 ? -12.413 -20.674 44.967 1.00 36.84 197 GLU A C 1
ATOM 1540 O O . GLU A 1 197 ? -13.505 -20.164 45.241 1.00 36.84 197 GLU A O 1
ATOM 1545 N N . PRO A 1 198 ? -12.306 -22.003 44.789 1.00 37.97 198 PRO A N 1
ATOM 1546 C CA . PRO A 1 198 ? -13.362 -22.887 45.242 1.00 37.97 198 PRO A CA 1
ATOM 1547 C C . PRO A 1 198 ? -13.328 -22.988 46.776 1.00 37.97 198 PRO A C 1
ATOM 1549 O O . PRO A 1 198 ? -12.285 -23.200 47.393 1.00 37.97 198 PRO A O 1
ATOM 1552 N N . LYS A 1 199 ? -14.513 -22.816 47.371 1.00 36.53 199 LYS A N 1
ATOM 1553 C CA . LYS A 1 199 ? -14.817 -22.832 48.811 1.00 36.53 199 LYS A CA 1
ATOM 1554 C C . LYS A 1 199 ? -14.220 -24.051 49.544 1.00 36.53 199 LYS A C 1
ATOM 1556 O O . LYS A 1 199 ? -14.158 -25.133 48.959 1.00 36.53 199 LYS A O 1
ATOM 1561 N N . PRO A 1 200 ? -13.877 -23.928 50.844 1.00 31.75 200 PRO A N 1
ATOM 1562 C CA . PRO A 1 200 ? -13.359 -25.045 51.625 1.00 31.75 200 PRO A CA 1
ATOM 1563 C C . PRO A 1 200 ? -14.390 -26.172 51.691 1.00 31.75 200 PRO A C 1
ATOM 1565 O O . PRO A 1 200 ? -15.514 -25.992 52.167 1.00 31.75 200 PRO A O 1
ATOM 1568 N N . VAL A 1 201 ? -13.995 -27.354 51.223 1.00 38.75 201 VAL A N 1
ATOM 1569 C CA . VAL A 1 201 ? -14.827 -28.549 51.319 1.00 38.75 201 VAL A CA 1
ATOM 1570 C C . VAL A 1 201 ? -14.710 -29.100 52.739 1.00 38.75 201 VAL A C 1
ATOM 1572 O O . VAL A 1 201 ? -13.674 -29.617 53.150 1.00 38.75 201 VAL A O 1
ATOM 1575 N N . ARG A 1 202 ? -15.791 -28.971 53.509 1.00 33.34 202 ARG A N 1
ATOM 1576 C CA . ARG A 1 202 ? -15.929 -29.533 54.853 1.00 33.34 202 ARG A CA 1
ATOM 1577 C C . ARG A 1 202 ? -16.485 -30.955 54.731 1.00 33.34 202 ARG A C 1
ATOM 1579 O O . ARG A 1 202 ? -17.673 -31.111 54.477 1.00 33.34 202 ARG A O 1
ATOM 1586 N N . TRP A 1 203 ? -15.663 -31.978 54.961 1.00 31.22 203 TRP A N 1
ATOM 1587 C CA . TRP A 1 203 ? -16.149 -33.343 55.208 1.00 31.22 203 TRP A CA 1
ATOM 1588 C C . TRP A 1 203 ? -15.774 -33.779 56.622 1.00 31.22 203 TRP A C 1
ATOM 1590 O O . TRP A 1 203 ? -14.606 -33.966 56.959 1.00 31.22 203 TRP A O 1
ATOM 1600 N N . GLY A 1 204 ? -16.790 -33.894 57.475 1.00 31.67 204 GLY A N 1
ATOM 1601 C CA . GLY A 1 204 ? -16.670 -34.431 58.823 1.00 31.67 204 GLY A CA 1
ATOM 1602 C C . GLY A 1 204 ? -16.825 -35.954 58.846 1.00 31.67 204 GLY A C 1
ATOM 1603 O O . GLY A 1 204 ? -17.862 -36.470 58.457 1.00 31.67 204 GLY A O 1
ATOM 1604 N N . ARG A 1 205 ? -15.782 -36.611 59.369 1.00 31.67 205 ARG A N 1
ATOM 1605 C CA . ARG A 1 205 ? -15.705 -37.875 60.140 1.00 31.67 205 ARG A CA 1
ATOM 1606 C C . ARG A 1 205 ? -16.382 -39.169 59.624 1.00 31.67 205 ARG A C 1
ATOM 1608 O O . ARG A 1 205 ? -17.552 -39.418 59.865 1.00 31.67 205 ARG A O 1
ATOM 1615 N N . SER A 1 206 ? -15.494 -40.072 59.190 1.00 35.69 206 SER A N 1
ATOM 1616 C CA . SER A 1 206 ? -15.096 -41.346 59.840 1.00 35.69 206 SER A CA 1
ATOM 1617 C C . SER A 1 206 ? -16.020 -42.577 59.846 1.00 35.69 206 SER A C 1
ATOM 1619 O O . SER A 1 206 ? -17.074 -42.580 60.474 1.00 35.69 206 SER A O 1
ATOM 1621 N N . ARG A 1 207 ? -15.477 -43.679 59.299 1.00 30.03 207 ARG A N 1
ATOM 1622 C CA . ARG A 1 207 ? -15.433 -45.069 59.824 1.00 30.03 207 ARG A CA 1
ATOM 1623 C C . ARG A 1 207 ? -14.359 -45.801 58.988 1.00 30.03 207 ARG A C 1
ATOM 1625 O O . ARG A 1 207 ? -14.541 -45.915 57.787 1.00 30.03 207 ARG A O 1
ATOM 1632 N N . GLY A 1 208 ? -13.120 -45.972 59.473 1.00 31.02 208 GLY A N 1
ATOM 1633 C CA . GLY A 1 208 ? -12.612 -47.145 60.220 1.00 31.02 208 GLY A CA 1
ATOM 1634 C C . GLY A 1 208 ? -12.205 -48.270 59.245 1.00 31.02 208 GLY A C 1
ATOM 1635 O O . GLY A 1 208 ? -13.026 -48.635 58.425 1.00 31.02 208 GLY A O 1
ATOM 1636 N N . GLY A 1 209 ? -11.016 -48.881 59.215 1.00 31.17 209 GLY A N 1
ATOM 1637 C CA . GLY A 1 209 ? -9.764 -48.822 59.976 1.00 31.17 209 GLY A CA 1
ATOM 1638 C C . GLY A 1 209 ? -8.846 -49.996 59.540 1.00 31.17 209 GLY A C 1
ATOM 1639 O O . GLY A 1 209 ? -9.341 -50.921 58.902 1.00 31.17 209 GLY A O 1
ATOM 1640 N N . LYS A 1 210 ? -7.569 -49.957 59.980 1.00 32.91 210 LYS A N 1
ATOM 1641 C CA . LYS A 1 210 ? -6.462 -50.963 59.897 1.00 32.91 210 LYS A CA 1
ATOM 1642 C C . LYS A 1 210 ? -5.782 -51.094 58.518 1.00 32.91 210 LYS A C 1
ATOM 1644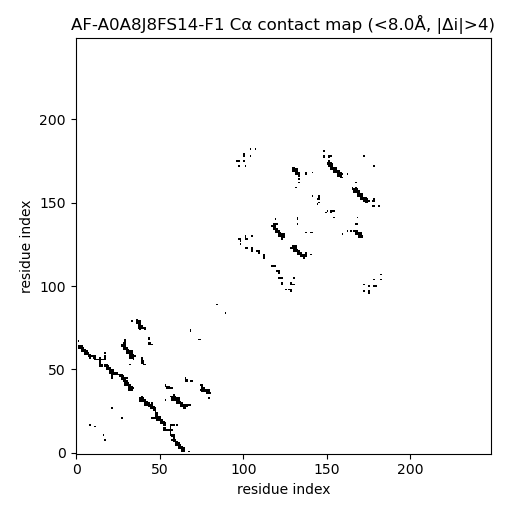 O O . LYS A 1 210 ? -6.458 -51.391 57.548 1.00 32.91 210 LYS A O 1
ATOM 1649 N N . GLY A 1 211 ? -4.489 -50.776 58.337 1.00 30.09 211 GLY A N 1
ATOM 1650 C CA . GLY A 1 211 ? -3.266 -51.234 59.049 1.00 30.09 211 GLY A CA 1
ATOM 1651 C C . GLY A 1 211 ? -2.654 -52.369 58.199 1.00 30.09 211 GLY A C 1
ATOM 1652 O O . GLY A 1 211 ? -3.435 -53.188 57.735 1.00 30.09 211 GLY A O 1
ATOM 1653 N N . THR A 1 212 ? -1.371 -52.502 57.848 1.00 30.84 212 THR A N 1
ATOM 1654 C CA . THR A 1 212 ? -0.045 -52.225 58.457 1.00 30.84 212 THR A CA 1
ATOM 1655 C C . THR A 1 212 ? 1.013 -52.472 57.344 1.00 30.84 212 THR A C 1
ATOM 1657 O O . THR A 1 212 ? 0.766 -53.305 56.477 1.00 30.84 212 THR A O 1
ATOM 1660 N N . ASP A 1 213 ? 2.028 -51.625 57.162 1.00 32.19 213 ASP A N 1
ATOM 1661 C CA . ASP A 1 213 ? 3.450 -51.764 57.571 1.00 32.19 213 ASP A CA 1
ATOM 1662 C C . ASP A 1 213 ? 4.370 -52.702 56.740 1.00 32.19 213 ASP A C 1
ATOM 1664 O O . ASP A 1 213 ? 4.136 -53.897 56.619 1.00 32.19 213 ASP A O 1
ATOM 1668 N N . GLU A 1 214 ? 5.458 -52.076 56.262 1.00 33.12 214 GLU A N 1
ATOM 1669 C CA . GLU A 1 214 ? 6.884 -52.478 56.287 1.00 33.12 214 GLU A CA 1
ATOM 1670 C C . GLU A 1 214 ? 7.515 -53.631 55.463 1.00 33.12 214 GLU A C 1
ATOM 1672 O O . GLU A 1 214 ? 6.980 -54.719 55.281 1.00 33.12 214 GLU A O 1
ATOM 1677 N N . SER A 1 215 ? 8.802 -53.363 55.145 1.00 31.00 215 SER A N 1
ATOM 1678 C CA . SER A 1 215 ? 9.932 -54.234 54.732 1.00 31.00 215 SER A CA 1
ATOM 1679 C C . SER A 1 215 ? 10.024 -54.618 53.241 1.00 31.00 215 SER A C 1
ATOM 1681 O O . SER A 1 215 ? 9.019 -54.865 52.597 1.00 31.00 215 SER A O 1
ATOM 1683 N N . GLY A 1 216 ? 11.176 -54.660 52.555 1.00 28.05 216 GLY A N 1
ATOM 1684 C CA . GLY A 1 216 ? 12.594 -54.608 52.935 1.00 28.05 216 GLY A CA 1
ATOM 1685 C C . GLY A 1 216 ? 13.373 -55.751 52.241 1.00 28.05 216 GLY A C 1
ATOM 1686 O O . GLY A 1 216 ? 12.972 -56.898 52.370 1.00 28.05 216 GLY A O 1
ATOM 1687 N N . GLY A 1 217 ? 14.495 -55.453 51.560 1.00 27.98 217 GLY A N 1
ATOM 1688 C CA . GLY A 1 217 ? 15.518 -56.425 51.083 1.00 27.98 217 GLY A CA 1
ATOM 1689 C C . GLY A 1 217 ? 15.414 -56.824 49.595 1.00 27.98 217 GLY A C 1
ATOM 1690 O O . GLY A 1 217 ? 14.348 -57.209 49.144 1.00 27.98 217 GLY A O 1
ATOM 1691 N N . LYS A 1 218 ? 16.392 -56.539 48.714 1.00 30.22 218 LYS A N 1
ATOM 1692 C CA . LYS A 1 218 ? 17.781 -57.047 48.512 1.00 30.22 218 LYS A CA 1
ATOM 1693 C C . LYS A 1 218 ? 17.888 -58.312 47.620 1.00 30.22 218 LYS A C 1
ATOM 1695 O O . LYS A 1 218 ? 17.459 -59.377 48.027 1.00 30.22 218 LYS A O 1
ATOM 1700 N N . THR A 1 219 ? 18.537 -58.106 46.459 1.00 29.30 219 THR A N 1
ATOM 1701 C CA . THR A 1 219 ? 19.560 -58.921 45.737 1.00 29.30 219 THR A CA 1
ATOM 1702 C C . THR A 1 219 ? 19.362 -60.415 45.440 1.00 29.30 219 THR A C 1
ATOM 1704 O O . THR A 1 219 ? 19.240 -61.193 46.371 1.00 29.30 219 THR A O 1
ATOM 1707 N N . GLU A 1 220 ? 19.513 -60.790 44.156 1.00 30.77 220 GLU A N 1
ATOM 1708 C CA . GLU A 1 220 ? 20.487 -61.752 43.551 1.00 30.77 220 GLU A CA 1
ATOM 1709 C C . GLU A 1 220 ? 20.073 -61.999 42.074 1.00 30.77 220 GLU A C 1
ATOM 1711 O O . GLU A 1 220 ? 18.892 -62.150 41.780 1.00 30.77 220 GLU A O 1
ATOM 1716 N N . GLU A 1 221 ? 20.895 -61.649 41.077 1.00 30.08 221 GLU A N 1
ATOM 1717 C CA . GLU A 1 221 ? 21.887 -62.483 40.357 1.00 30.08 221 GLU A CA 1
ATOM 1718 C C . GLU A 1 221 ? 21.364 -63.788 39.718 1.00 30.08 221 GLU A C 1
ATOM 1720 O O . GLU A 1 221 ? 20.780 -64.642 40.373 1.00 30.08 221 GLU A O 1
ATOM 1725 N N . GLY A 1 222 ? 21.650 -63.961 38.419 1.00 28.67 222 GLY A N 1
ATOM 1726 C CA . GLY A 1 222 ? 21.443 -65.213 37.682 1.00 28.67 222 GLY A CA 1
ATOM 1727 C C . GLY A 1 222 ? 21.418 -65.012 36.165 1.00 28.67 222 GLY A C 1
ATOM 1728 O O . GLY A 1 222 ? 20.390 -64.648 35.605 1.00 28.67 222 GLY A O 1
ATOM 1729 N N . GLY A 1 223 ? 22.568 -65.201 35.511 1.00 26.72 223 GLY A N 1
ATOM 1730 C CA . GLY A 1 223 ? 22.777 -64.964 34.080 1.00 26.72 223 GLY A CA 1
ATOM 1731 C C . GLY A 1 223 ? 22.262 -66.052 33.129 1.00 26.72 223 GLY A C 1
ATOM 1732 O O . GLY A 1 223 ? 21.768 -67.099 33.536 1.00 26.72 223 GLY A O 1
ATOM 1733 N N . GLY A 1 224 ? 22.442 -65.794 31.831 1.00 28.89 224 GLY A N 1
ATOM 1734 C CA . GLY A 1 224 ? 22.202 -66.759 30.757 1.00 28.89 224 GLY A CA 1
ATOM 1735 C C . GLY A 1 224 ? 22.316 -66.133 29.367 1.00 28.89 224 GLY A C 1
ATOM 1736 O O . GLY A 1 224 ? 21.339 -65.619 28.835 1.00 28.8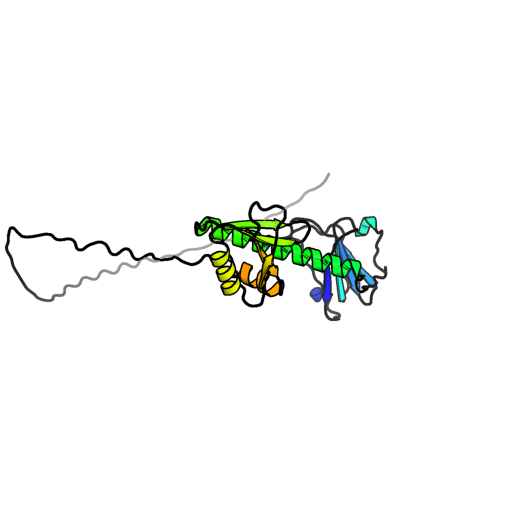9 224 GLY A O 1
ATOM 1737 N N . SER A 1 225 ? 23.523 -66.177 28.794 1.00 29.33 225 SER A N 1
ATOM 1738 C CA . SER A 1 225 ? 23.824 -65.887 27.385 1.00 29.33 225 SER A CA 1
ATOM 1739 C C . SER A 1 225 ? 23.111 -66.836 26.421 1.00 29.33 225 SER A C 1
ATOM 1741 O O . SER A 1 225 ? 23.052 -68.034 26.683 1.00 29.33 225 SER A O 1
ATOM 1743 N N . ALA A 1 226 ? 22.756 -66.335 25.235 1.00 33.31 226 ALA A N 1
ATOM 1744 C CA . ALA A 1 226 ? 22.964 -67.057 23.978 1.00 33.31 226 ALA A CA 1
ATOM 1745 C C . ALA A 1 226 ? 22.998 -66.073 22.797 1.00 33.31 226 ALA A C 1
ATOM 1747 O O . ALA A 1 226 ? 22.019 -65.395 22.492 1.00 33.31 226 ALA A O 1
ATOM 1748 N N . GLU A 1 227 ? 24.163 -66.003 22.155 1.00 31.03 227 GLU A N 1
ATOM 1749 C CA . GLU A 1 227 ? 24.381 -65.411 20.840 1.00 31.03 227 GLU A CA 1
ATOM 1750 C C . GLU A 1 227 ? 23.702 -66.241 19.739 1.00 31.03 227 GLU A C 1
ATOM 1752 O O . GLU A 1 227 ? 23.567 -67.458 19.846 1.00 31.03 227 GLU A O 1
ATOM 1757 N N . GLY A 1 228 ? 23.371 -65.583 18.628 1.00 29.81 228 GLY A N 1
ATOM 1758 C CA . GLY A 1 228 ? 22.980 -66.227 17.378 1.00 29.81 228 GLY A CA 1
ATOM 1759 C C . GLY A 1 228 ? 23.141 -65.260 16.212 1.00 29.81 228 GLY A C 1
ATOM 1760 O O . GLY A 1 228 ? 22.211 -64.544 15.856 1.00 29.81 228 GLY A O 1
ATOM 1761 N N . ARG A 1 229 ? 24.357 -65.212 15.658 1.00 31.91 229 ARG A N 1
ATOM 1762 C CA . ARG A 1 229 ? 24.700 -64.534 14.401 1.00 31.91 229 ARG A CA 1
ATOM 1763 C C . ARG A 1 229 ? 24.107 -65.296 13.211 1.00 31.91 229 ARG A C 1
ATOM 1765 O O . ARG A 1 229 ? 24.073 -66.521 13.225 1.00 31.91 229 ARG A O 1
ATOM 1772 N N . GLY A 1 230 ? 23.758 -64.565 12.158 1.00 28.95 230 GLY A N 1
ATOM 1773 C CA . GLY A 1 230 ? 23.451 -65.105 10.835 1.00 28.95 230 GLY A CA 1
ATOM 1774 C C . GLY A 1 230 ? 23.397 -63.975 9.813 1.00 28.95 230 GLY A C 1
ATOM 1775 O O . GLY A 1 230 ? 22.392 -63.281 9.709 1.00 28.95 230 GLY A O 1
ATOM 1776 N N . SER A 1 231 ? 24.530 -63.752 9.158 1.00 32.19 231 SER A N 1
ATOM 1777 C CA . SER A 1 231 ? 24.778 -62.833 8.048 1.00 32.19 231 SER A CA 1
ATOM 1778 C C . SER A 1 231 ? 24.412 -63.457 6.692 1.00 32.19 231 SER A C 1
ATOM 1780 O O . SER A 1 231 ? 24.056 -64.631 6.637 1.00 32.19 231 SER A O 1
ATOM 1782 N N . ASP A 1 232 ? 24.573 -62.637 5.644 1.00 33.19 232 ASP A N 1
ATOM 1783 C CA . ASP A 1 232 ? 24.685 -62.928 4.197 1.00 33.19 232 ASP A CA 1
ATOM 1784 C C . ASP A 1 232 ? 23.486 -62.353 3.416 1.00 33.19 232 ASP A C 1
ATOM 1786 O O . ASP A 1 232 ? 22.351 -62.785 3.578 1.00 33.19 232 ASP A O 1
ATOM 1790 N N . ASP A 1 233 ? 23.575 -61.238 2.683 1.00 34.38 233 ASP A N 1
ATOM 1791 C CA . ASP A 1 233 ? 24.560 -60.710 1.715 1.00 34.38 233 ASP A CA 1
ATOM 1792 C C . ASP A 1 233 ? 24.508 -61.390 0.335 1.00 34.38 233 ASP A C 1
ATOM 1794 O O . ASP A 1 233 ? 25.013 -62.490 0.142 1.00 34.38 233 ASP A O 1
ATOM 1798 N N . ASN A 1 234 ? 23.868 -60.706 -0.622 1.00 31.36 234 ASN A N 1
ATOM 1799 C CA . ASN A 1 234 ? 24.248 -60.535 -2.037 1.00 31.36 234 ASN A CA 1
ATOM 1800 C C . ASN A 1 234 ? 23.030 -59.972 -2.804 1.00 31.36 234 ASN A C 1
ATOM 1802 O O . ASN A 1 234 ? 21.893 -60.278 -2.470 1.00 31.36 234 ASN A O 1
ATOM 1806 N N . ARG A 1 235 ? 23.099 -59.284 -3.944 1.00 30.89 235 ARG A N 1
ATOM 1807 C CA . ARG A 1 235 ? 24.057 -58.409 -4.641 1.00 30.89 235 ARG A CA 1
ATOM 1808 C C . ARG A 1 235 ? 23.476 -58.288 -6.053 1.00 30.89 235 ARG A C 1
ATOM 1810 O O . ARG A 1 235 ? 23.155 -59.286 -6.678 1.00 30.89 235 ARG A O 1
ATOM 1817 N N . ARG A 1 236 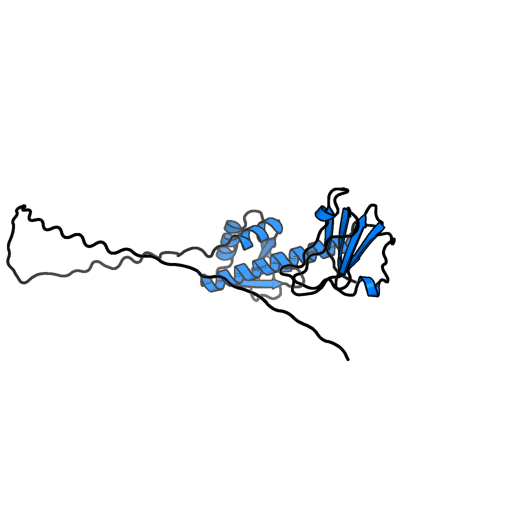? 23.338 -57.039 -6.502 1.00 35.69 236 ARG A N 1
ATOM 1818 C CA . ARG A 1 236 ? 23.364 -56.527 -7.887 1.00 35.69 236 ARG A CA 1
ATOM 1819 C C . ARG A 1 236 ? 23.564 -57.556 -9.009 1.00 35.69 236 ARG A C 1
ATOM 1821 O O . ARG A 1 236 ? 24.589 -58.221 -8.993 1.00 35.69 236 ARG A O 1
ATOM 1828 N N . GLU A 1 237 ? 22.817 -57.391 -10.105 1.00 33.56 237 GLU A N 1
ATOM 1829 C CA . GLU A 1 237 ? 23.407 -57.408 -11.452 1.00 33.56 237 GLU A CA 1
ATOM 1830 C C . GLU A 1 237 ? 22.832 -56.322 -12.373 1.00 33.56 237 GLU A C 1
ATOM 1832 O O . GLU A 1 237 ? 21.704 -55.854 -12.231 1.00 33.56 237 GLU A O 1
ATOM 1837 N N . ARG A 1 238 ? 23.719 -55.876 -13.266 1.00 32.88 238 ARG A N 1
ATOM 1838 C CA . ARG A 1 238 ? 23.576 -54.882 -14.332 1.00 32.88 238 ARG A CA 1
ATOM 1839 C C . ARG A 1 238 ? 23.288 -55.576 -15.669 1.00 32.88 238 ARG A C 1
ATOM 1841 O O . ARG A 1 238 ? 23.736 -56.693 -15.876 1.00 32.88 238 ARG A O 1
ATOM 1848 N N . GLY A 1 239 ? 22.771 -54.796 -16.621 1.00 29.19 239 GLY A N 1
ATOM 1849 C CA . GLY A 1 239 ? 22.888 -55.008 -18.076 1.00 29.19 239 GLY A CA 1
ATOM 1850 C C . GLY A 1 239 ? 21.529 -54.837 -18.763 1.00 29.19 239 GLY A C 1
ATOM 1851 O O . GLY A 1 239 ? 20.551 -55.367 -18.270 1.00 29.19 239 GLY A O 1
ATOM 1852 N N . GLY A 1 240 ? 21.309 -54.093 -19.849 1.00 30.31 240 GLY A N 1
ATOM 1853 C CA . GLY A 1 240 ? 22.192 -53.440 -20.808 1.00 30.31 240 GLY A CA 1
ATOM 1854 C C . GLY A 1 240 ? 21.811 -53.834 -22.248 1.00 30.31 240 GLY A C 1
ATOM 1855 O O . GLY A 1 240 ? 22.125 -54.945 -22.650 1.00 30.31 240 GLY A O 1
ATOM 1856 N N . ASN A 1 241 ? 21.283 -52.864 -23.018 1.00 33.59 241 ASN A N 1
ATOM 1857 C CA . ASN A 1 241 ? 21.527 -52.600 -24.459 1.00 33.59 241 ASN A CA 1
ATOM 1858 C C . ASN A 1 241 ? 20.468 -52.929 -25.558 1.00 33.59 241 ASN A C 1
ATOM 1860 O O . ASN A 1 241 ? 19.871 -53.998 -25.568 1.00 33.59 241 ASN A O 1
ATOM 1864 N N . GLY A 1 242 ? 20.384 -52.009 -26.550 1.00 29.84 242 GLY A N 1
ATOM 1865 C CA . GLY A 1 242 ? 19.851 -52.157 -27.934 1.00 29.84 242 GLY A CA 1
ATOM 1866 C C . GLY A 1 242 ? 18.611 -51.293 -28.277 1.00 29.84 242 GLY A C 1
ATOM 1867 O O . GLY A 1 242 ? 17.533 -51.623 -27.810 1.00 29.84 242 GLY A O 1
ATOM 1868 N N . ARG A 1 243 ? 18.698 -50.090 -28.901 1.00 34.53 243 ARG A N 1
ATOM 1869 C CA . ARG A 1 243 ? 18.710 -49.743 -30.367 1.00 34.53 243 ARG A CA 1
ATOM 1870 C C . ARG A 1 243 ? 17.531 -50.374 -31.161 1.00 34.53 243 ARG A C 1
ATOM 1872 O O . ARG A 1 243 ? 17.321 -51.561 -31.000 1.00 34.53 243 ARG A O 1
ATOM 1879 N N . SER A 1 244 ? 16.746 -49.720 -32.038 1.00 35.56 244 SER A N 1
ATOM 1880 C CA . SER A 1 244 ? 16.961 -48.570 -32.948 1.00 35.56 244 SER A CA 1
ATOM 1881 C C . SER A 1 244 ? 15.672 -48.138 -33.719 1.00 35.56 244 SER A C 1
ATOM 1883 O O . SER A 1 244 ? 14.854 -48.993 -34.032 1.00 35.56 244 SER A O 1
ATOM 1885 N N . SER A 1 245 ? 15.618 -46.850 -34.124 1.00 38.56 245 SER A N 1
ATOM 1886 C CA . SER A 1 245 ? 15.208 -46.244 -35.434 1.00 38.56 245 SER A CA 1
ATOM 1887 C C . SER A 1 245 ? 13.769 -46.231 -36.022 1.00 38.56 245 SER A C 1
ATOM 1889 O O . SER A 1 245 ? 13.165 -47.278 -36.215 1.00 38.56 245 SER A O 1
ATOM 1891 N N . GLY A 1 246 ? 13.394 -45.030 -36.530 1.00 30.80 246 GLY A N 1
ATOM 1892 C CA . GLY A 1 246 ? 12.459 -44.715 -37.648 1.00 30.80 246 GLY A CA 1
ATOM 1893 C C . GLY A 1 246 ? 11.140 -44.049 -37.203 1.00 30.80 246 GLY A C 1
ATOM 1894 O O . GLY A 1 246 ? 10.545 -44.546 -36.263 1.00 30.80 246 GLY A O 1
ATOM 1895 N N . GLY A 1 247 ? 10.581 -42.955 -37.745 1.00 32.78 247 GLY A N 1
ATOM 1896 C CA . GLY A 1 247 ? 10.800 -42.116 -38.937 1.00 32.78 247 GLY A CA 1
ATOM 1897 C C . GLY A 1 247 ? 9.425 -41.631 -39.474 1.00 32.78 247 GLY A C 1
ATOM 1898 O O . GLY A 1 247 ? 8.552 -42.474 -39.613 1.00 32.78 247 GLY A O 1
ATOM 1899 N N . ASN A 1 248 ? 9.273 -40.314 -39.714 1.00 40.16 248 ASN A N 1
ATOM 1900 C CA . ASN A 1 248 ? 8.283 -39.524 -40.500 1.00 40.16 248 ASN A CA 1
ATOM 1901 C C . ASN A 1 248 ? 6.815 -39.971 -40.713 1.00 40.16 248 ASN A C 1
ATOM 1903 O O . ASN A 1 248 ? 6.564 -41.055 -41.223 1.00 40.16 248 ASN A O 1
ATOM 1907 N N . GLU A 1 249 ? 5.876 -39.027 -40.537 1.00 44.41 249 GLU A N 1
ATOM 1908 C CA . GLU A 1 249 ? 5.316 -38.137 -41.588 1.00 44.41 249 GLU A CA 1
ATOM 1909 C C . GLU A 1 249 ? 4.753 -36.850 -40.962 1.00 44.41 249 GLU A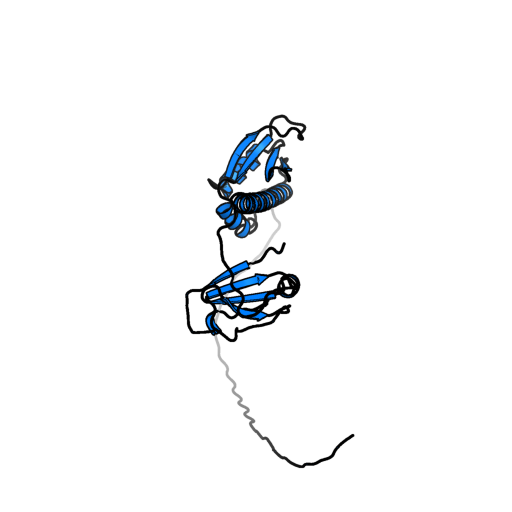 C 1
ATOM 1911 O O . GLU A 1 249 ? 4.296 -36.915 -39.796 1.00 44.41 249 GLU A O 1
#

Foldseek 3Di:
DWDKDKDFAPDDFDQVRPKDAQEPPDFFWKKFFAAPQFGQAIDARHDHGDIDGGPTHGRMMITTHHCPCVVVVDDGGDGHDDDDDDPVVVVVVVQVLLLVLLVLVLVVLVVVCVVVVDQKDWDADNVRSKIKIDGDCRVVSVVVCCVQQPPQKDWDWDADPPDPDRTIIIIDGPHSVSSVVSSVVDDDPPDPPDDDDDDDDDDDDDDDDDDDDDDDDDDDDDDDDDDDDDDDDDDDDDDDDDDDDDDDD